Protein AF-A0A2N1PF46-F1 (afdb_monomer)

Mean predicted aligned error: 4.31 Å

Secondary structure (DSSP, 8-state):
--S---SS-SSSHHHHHHHHHHHHHHHHHHHHHHHHH-TT-EEEE--SSHHHHHHHHHHH-TT-EEEE--SHHHHHHHHHHHHHHHHT-SS---GGGEEEEEEEETTEEEEEEEEETTEE-HHHHHHHHHHH-S--S---TTGGGSS-TT-B--HHHHHHHHHHSSEE-S-HHHHGGGS-HHHHSSSHHHHHHTTB----HHHHHHHHHHHHHHHHHHHTTSS---------SHHHHHHHHTTS--EEEEEEEE-SSSBTTSPTTSEEEEEEEEETTEEEE--BPPPPHHHHHHHHHHHHHHHHHHHHHHHT-HHHHHHHHHTSGGGTTS-HHHHHHHHHHHHHHHGGG-GGG--

Foldseek 3Di:
DQLFDAQELFADALSLLLNLLLQLVVLLVVLLVCVVPPQLDEAEDAGPVQQSSVLSNCVNHVSHNYWYFDCFLLVVLQVLQVLCCVPVVPDRDDSVQKDFWWKFAPLFIWTPWIDGPRHTSLVSVVVVLVVQLDQDDDDDLPCQAPDDQQDFSCNQQSVCCVVFVIGGRGGSSSNCQLAACVQQPSDSVSVVSRGHHGDDVVNVVVVVVVVVVVVVCVVVVVDDDDDDDPPGCPVVLVCQLCQNDKDKDKIWDACPCLAPPADGRGTMIGIWIGHHNDTGGHRGDHGRPVSSVSSNLLSQLSVLSVVCVVVLACVSSLVSNCSGSSCVPGDSVSSVVVSVVSCVVCVVSNVSSVD

Sequence (355 aa):
KYGIYQSVGDTTGPAGVMRSLIVMPIFFEFAKMIEKYAPNAWVINFTNPMTMCLQSLYEGFPKIKAYGNCHEVFGSQKDLAEIYNTFVKKDVATREDVHIDVSGINHFTWINQMSCFGQDLMPLYDQHVKTYGKLKGKHDKEDYHVGYPFTSESQVKYDLYKRYGSMAAAGDRHLAEFMPKSLYLKDLNTIAKYKFHLTPIQWRKDRLVEQEKKIRLLIEEKEPLKITSSGEEGIRQIKALLGMETLITNVNHLNLGQAQGLPLGQVVETNAVFRYDSLTPTIAKKLPIKVEKMVKRLMKNHQLLMKSFQTKDLKYAFQALVNDPLCNTVDKNELNKMFKEMVDLLNPHLDIYMR

pLDDT: mean 93.84, std 9.03, range [45.31, 98.81]

Solvent-accessible surface area (backbone atoms only — not comparable to full-atom values): 19316 Å² total; per-residue (Å²): 135,88,71,71,64,66,31,68,44,48,59,52,46,74,47,9,53,55,48,35,63,45,42,29,62,55,30,22,51,50,19,45,50,34,56,74,77,43,57,85,47,78,42,81,42,75,56,72,25,51,54,48,37,51,50,19,25,41,69,45,22,75,78,58,50,62,40,32,56,74,65,46,49,57,55,44,27,39,56,49,15,53,49,46,36,70,75,67,67,78,63,86,55,47,42,87,50,37,49,69,39,35,36,41,33,84,61,56,26,32,34,81,44,41,31,42,92,90,39,73,38,60,67,56,51,51,52,46,37,74,71,65,48,60,79,74,80,90,76,72,81,75,58,66,83,72,60,70,54,85,55,61,72,46,37,48,33,34,50,46,22,77,75,61,80,35,43,49,30,35,54,40,42,51,44,44,52,74,34,50,26,81,74,43,37,56,44,72,70,46,25,54,61,41,39,41,27,58,50,56,69,64,60,57,51,53,50,50,55,52,49,54,51,54,52,47,35,45,76,69,65,75,42,83,89,80,89,70,87,85,85,65,60,66,66,56,53,51,39,6,35,72,51,76,42,79,41,78,48,67,34,35,34,64,22,86,60,29,50,47,95,57,69,68,76,38,60,27,25,28,36,25,43,30,27,58,82,40,79,45,72,43,74,32,75,63,59,52,72,73,55,42,52,54,54,51,53,52,52,50,28,52,54,26,39,52,48,14,63,78,67,34,38,63,67,33,41,51,51,23,47,62,66,26,42,44,41,64,87,55,56,69,68,59,50,52,51,50,52,50,54,51,48,65,75,40,41,97,57,38,62,78,55,77,113

Radius of gyration: 20.86 Å; Cα contacts (8 Å, |Δi|>4): 609; chains: 1; bounding box: 45×57×53 Å

Structure (mmCIF, N/CA/C/O backbone):
data_AF-A0A2N1PF46-F1
#
_entry.id   AF-A0A2N1PF46-F1
#
loop_
_atom_site.group_PDB
_atom_site.id
_atom_site.type_symbol
_atom_site.label_atom_id
_atom_site.label_alt_id
_atom_site.label_comp_id
_atom_site.label_asym_id
_atom_site.label_entity_id
_atom_site.label_seq_id
_atom_site.pdbx_PDB_ins_code
_atom_site.Cartn_x
_atom_site.Cartn_y
_atom_site.Cartn_z
_atom_site.occupancy
_atom_site.B_iso_or_equiv
_atom_site.auth_seq_id
_atom_site.auth_comp_id
_atom_site.auth_asym_id
_atom_site.auth_atom_id
_atom_site.pdbx_PDB_model_num
ATOM 1 N N . LYS A 1 1 ? 19.874 11.419 -10.005 1.00 90.88 1 LYS A N 1
ATOM 2 C CA . LYS A 1 1 ? 20.207 11.641 -11.435 1.00 90.88 1 LYS A CA 1
ATOM 3 C C . LYS A 1 1 ? 19.076 12.357 -12.170 1.00 90.88 1 LYS A C 1
ATOM 5 O O . LYS A 1 1 ? 19.265 13.502 -12.523 1.00 90.88 1 LYS A O 1
ATOM 10 N N . TYR A 1 2 ? 17.889 11.761 -12.293 1.00 93.38 2 TYR A N 1
ATOM 11 C CA . TYR A 1 2 ? 16.757 12.317 -13.064 1.00 93.38 2 TYR A CA 1
ATOM 12 C C . TYR A 1 2 ? 15.815 13.240 -12.268 1.00 93.38 2 TYR A C 1
ATOM 14 O O . TYR A 1 2 ? 14.648 13.410 -12.601 1.00 93.38 2 TYR A O 1
ATOM 22 N N . GLY A 1 3 ? 16.289 13.778 -11.141 1.00 91.00 3 GLY A N 1
ATOM 23 C CA . GLY A 1 3 ? 15.484 14.630 -10.263 1.00 91.00 3 GLY A CA 1
ATOM 24 C C . GLY A 1 3 ? 14.246 13.965 -9.644 1.00 91.00 3 GLY A C 1
ATOM 25 O O . GLY A 1 3 ? 13.369 14.689 -9.195 1.00 91.00 3 GLY A O 1
ATOM 26 N N . ILE A 1 4 ? 14.120 12.635 -9.634 1.00 94.56 4 ILE A N 1
ATOM 27 C CA . ILE A 1 4 ? 13.022 11.928 -8.953 1.00 94.56 4 ILE A CA 1
ATOM 28 C C . ILE A 1 4 ? 13.510 11.481 -7.573 1.00 94.56 4 ILE A C 1
ATOM 30 O O . ILE A 1 4 ? 14.476 10.722 -7.478 1.00 94.56 4 ILE A O 1
ATOM 34 N N . TYR A 1 5 ? 12.838 11.944 -6.519 1.00 94.81 5 TYR A N 1
ATOM 35 C CA . TYR A 1 5 ? 13.035 11.469 -5.151 1.00 94.81 5 TYR A CA 1
ATOM 36 C C . TYR A 1 5 ? 11.987 10.403 -4.824 1.00 94.81 5 TYR A C 1
ATOM 38 O O . TYR A 1 5 ? 10.832 10.529 -5.219 1.00 94.81 5 TYR A O 1
ATOM 46 N N . GLN A 1 6 ? 12.399 9.367 -4.098 1.00 95.69 6 GLN A N 1
ATOM 47 C CA . GLN A 1 6 ? 11.529 8.325 -3.552 1.00 95.69 6 GLN A CA 1
ATOM 48 C C . GLN A 1 6 ? 11.859 8.196 -2.067 1.00 95.69 6 GLN A C 1
ATOM 50 O O . GLN A 1 6 ? 13.029 8.072 -1.695 1.00 95.69 6 GLN A O 1
ATOM 55 N N . SER A 1 7 ? 10.843 8.285 -1.221 1.00 94.75 7 SER A N 1
ATOM 56 C CA . SER A 1 7 ? 10.956 8.138 0.231 1.00 94.75 7 SER A CA 1
ATOM 57 C C . SER A 1 7 ? 11.137 6.686 0.643 1.00 94.75 7 SER A C 1
ATOM 59 O O . SER A 1 7 ? 11.834 6.412 1.621 1.00 94.75 7 SER A O 1
ATOM 61 N N . VAL A 1 8 ? 10.531 5.759 -0.096 1.00 96.19 8 VAL A N 1
ATOM 62 C CA . VAL A 1 8 ? 10.492 4.330 0.218 1.00 96.19 8 VAL A CA 1
ATOM 63 C C . VAL A 1 8 ? 10.988 3.510 -0.961 1.00 96.19 8 VAL A C 1
ATOM 65 O O . VAL A 1 8 ? 11.910 2.710 -0.778 1.00 96.19 8 VAL A O 1
ATOM 68 N N . GLY A 1 9 ? 10.394 3.722 -2.140 1.00 95.56 9 GLY A N 1
ATOM 69 C CA . GLY A 1 9 ? 10.759 3.069 -3.395 1.00 95.56 9 GLY A CA 1
ATOM 70 C C . GLY A 1 9 ? 10.451 1.570 -3.465 1.00 95.56 9 GLY A C 1
ATOM 71 O O . GLY A 1 9 ? 11.125 0.856 -4.203 1.00 95.56 9 GLY A O 1
ATOM 72 N N . ASP A 1 10 ? 9.484 1.063 -2.694 1.00 96.62 10 ASP A N 1
ATOM 73 C CA . ASP A 1 10 ? 9.135 -0.367 -2.679 1.00 96.62 10 ASP A CA 1
ATOM 74 C C . ASP A 1 10 ? 7.732 -0.686 -3.211 1.00 96.62 10 ASP A C 1
ATOM 76 O O . ASP A 1 10 ? 7.387 -1.861 -3.311 1.00 96.62 10 ASP A O 1
ATOM 80 N N . THR A 1 11 ? 6.937 0.334 -3.553 1.00 96.81 11 THR A N 1
ATOM 81 C CA . THR A 1 11 ? 5.513 0.168 -3.881 1.00 96.81 11 THR A CA 1
ATOM 82 C C . THR A 1 11 ? 5.149 0.739 -5.248 1.00 96.81 11 THR A C 1
ATOM 84 O O . THR A 1 11 ? 4.673 0.000 -6.105 1.00 96.81 11 THR A O 1
ATOM 87 N N . THR A 1 12 ? 5.397 2.031 -5.474 1.00 96.81 12 THR A N 1
ATOM 88 C CA . THR A 1 12 ? 5.111 2.738 -6.739 1.00 96.81 12 THR A CA 1
ATOM 89 C C . THR A 1 12 ? 6.358 3.481 -7.230 1.00 96.81 12 THR A C 1
ATOM 91 O O . THR A 1 12 ? 7.443 3.316 -6.663 1.00 96.81 12 THR A O 1
ATOM 94 N N . GLY A 1 13 ? 6.240 4.275 -8.296 1.00 97.19 13 GLY A N 1
ATOM 95 C CA . GLY A 1 13 ? 7.354 5.041 -8.835 1.00 97.19 13 GLY A CA 1
ATOM 96 C C . GLY A 1 13 ? 8.362 4.172 -9.590 1.00 97.19 13 GLY A C 1
ATOM 97 O O . GLY A 1 13 ? 8.153 2.968 -9.771 1.00 97.19 13 GLY A O 1
ATOM 98 N N . PRO A 1 14 ? 9.485 4.763 -10.036 1.00 97.38 14 PRO A N 1
ATOM 99 C CA . PRO A 1 14 ? 10.522 4.043 -10.770 1.00 97.38 14 PRO A CA 1
ATOM 100 C C . PRO A 1 14 ? 11.005 2.766 -10.080 1.00 97.38 14 PRO A C 1
ATOM 102 O O . PRO A 1 14 ? 11.107 1.719 -10.719 1.00 97.38 14 PRO A O 1
ATOM 105 N N . ALA A 1 15 ? 11.288 2.833 -8.775 1.00 97.25 15 ALA A N 1
ATOM 106 C CA . ALA A 1 15 ? 11.796 1.677 -8.044 1.00 97.25 15 ALA A CA 1
ATOM 107 C C . ALA A 1 15 ? 10.698 0.635 -7.793 1.00 97.25 15 ALA A C 1
ATOM 109 O O . ALA A 1 15 ? 10.971 -0.553 -7.945 1.00 97.25 15 ALA A O 1
ATOM 110 N N . GLY A 1 16 ? 9.457 1.050 -7.509 1.00 98.00 16 GLY A N 1
ATOM 111 C CA . GLY A 1 16 ? 8.319 0.134 -7.384 1.00 98.00 16 GLY A CA 1
ATOM 112 C C . GLY A 1 16 ? 8.020 -0.626 -8.680 1.00 98.00 16 GLY A C 1
ATOM 113 O O . GLY A 1 16 ? 7.785 -1.834 -8.643 1.00 98.00 16 GLY A O 1
ATOM 114 N N . VAL A 1 17 ? 8.116 0.041 -9.838 1.00 98.19 17 VAL A N 1
ATOM 115 C CA . VAL A 1 17 ? 7.984 -0.593 -11.163 1.00 98.19 17 VAL A CA 1
ATOM 116 C C . VAL A 1 17 ? 9.053 -1.666 -11.366 1.00 98.19 17 VAL A C 1
ATOM 118 O O . VAL A 1 17 ? 8.714 -2.812 -11.655 1.00 98.19 17 VAL A O 1
ATOM 121 N N . MET A 1 18 ? 10.331 -1.337 -11.159 1.00 98.19 18 MET A N 1
ATOM 122 C CA . MET A 1 18 ? 11.416 -2.312 -11.337 1.00 98.19 18 MET A CA 1
ATOM 123 C C . MET A 1 18 ? 11.322 -3.466 -10.343 1.00 98.19 18 MET A C 1
ATOM 125 O O . MET A 1 18 ? 11.476 -4.627 -10.711 1.00 98.19 18 MET A O 1
ATOM 129 N N . ARG A 1 19 ? 11.001 -3.159 -9.083 1.00 98.12 19 ARG A N 1
ATOM 130 C CA . ARG A 1 19 ? 10.788 -4.169 -8.051 1.00 98.12 19 ARG A CA 1
ATOM 131 C C . ARG A 1 19 ? 9.649 -5.113 -8.430 1.00 98.12 19 ARG A C 1
ATOM 133 O O . ARG A 1 19 ? 9.802 -6.313 -8.247 1.00 98.12 19 ARG A O 1
ATOM 140 N N . SER A 1 20 ? 8.557 -4.596 -8.999 1.00 98.38 20 SER A N 1
ATOM 141 C CA . SER A 1 20 ? 7.448 -5.415 -9.510 1.00 98.38 20 SER A CA 1
ATOM 142 C C . SER A 1 20 ? 7.940 -6.421 -10.548 1.00 98.38 20 SER A C 1
ATOM 144 O O . SER A 1 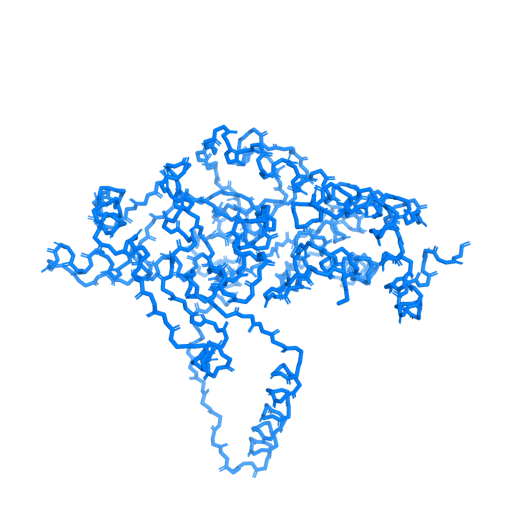20 ? 7.654 -7.606 -10.423 1.00 98.38 20 SER A O 1
ATOM 146 N N . LEU A 1 21 ? 8.720 -5.973 -11.538 1.00 98.31 21 LEU A N 1
ATOM 147 C CA . LEU A 1 21 ? 9.236 -6.852 -12.593 1.00 98.31 21 LEU A CA 1
ATOM 148 C C . LEU A 1 21 ? 10.079 -8.007 -12.042 1.00 98.31 21 LEU A C 1
ATOM 150 O O . LEU A 1 21 ? 9.971 -9.116 -12.555 1.00 98.31 21 LEU A O 1
ATOM 154 N N . ILE A 1 22 ? 10.848 -7.760 -10.979 1.00 97.94 22 ILE A N 1
ATOM 155 C CA . ILE A 1 22 ? 11.668 -8.776 -10.305 1.00 97.94 22 ILE A CA 1
ATOM 156 C C . ILE A 1 22 ? 10.806 -9.756 -9.498 1.00 97.94 22 ILE A C 1
ATOM 158 O O . ILE A 1 22 ? 11.047 -10.959 -9.533 1.00 97.94 22 ILE A O 1
ATOM 162 N N . VAL A 1 23 ? 9.817 -9.267 -8.739 1.00 97.81 23 VAL A N 1
ATOM 163 C CA . VAL A 1 23 ? 9.076 -10.126 -7.796 1.00 97.81 23 VAL A CA 1
ATOM 164 C C . VAL A 1 23 ? 7.936 -10.908 -8.442 1.00 97.81 23 VAL A C 1
ATOM 166 O O . VAL A 1 23 ? 7.652 -12.011 -7.986 1.00 97.81 23 VAL A O 1
ATOM 169 N N . MET A 1 24 ? 7.284 -10.384 -9.486 1.00 98.50 24 MET A N 1
ATOM 170 C CA . MET A 1 24 ? 6.125 -11.054 -10.099 1.00 98.50 24 MET A CA 1
ATOM 171 C C . MET A 1 24 ? 6.433 -12.492 -10.564 1.00 98.50 24 MET A C 1
ATOM 173 O O . MET A 1 24 ? 5.672 -13.391 -10.202 1.00 98.50 24 MET A O 1
ATOM 177 N N . PRO A 1 25 ? 7.557 -12.771 -11.260 1.00 98.00 25 PRO A N 1
ATOM 178 C CA . PRO A 1 25 ? 7.905 -14.137 -11.660 1.00 98.00 25 PRO A CA 1
ATOM 179 C C . PRO A 1 25 ? 8.129 -15.063 -10.461 1.00 98.00 25 PRO A C 1
ATOM 181 O O . PRO A 1 25 ? 7.684 -16.204 -10.471 1.00 98.00 25 PRO A O 1
ATOM 184 N N . ILE A 1 26 ? 8.760 -14.559 -9.395 1.00 98.19 26 ILE A N 1
ATOM 185 C CA . ILE A 1 26 ? 9.020 -15.328 -8.169 1.00 98.19 26 ILE A CA 1
ATOM 186 C C . ILE A 1 26 ? 7.699 -15.719 -7.494 1.00 98.19 26 ILE A C 1
ATOM 188 O O . ILE A 1 26 ? 7.498 -16.875 -7.130 1.00 98.19 26 ILE A O 1
ATOM 192 N N . PHE A 1 27 ? 6.775 -14.765 -7.352 1.00 98.69 27 PHE A N 1
ATOM 193 C CA . PHE A 1 27 ? 5.471 -15.014 -6.735 1.00 98.69 27 PHE A CA 1
ATOM 194 C C . PHE A 1 27 ? 4.580 -15.917 -7.590 1.00 98.69 27 PHE A C 1
ATOM 196 O O . PHE A 1 27 ? 3.836 -16.725 -7.039 1.00 98.69 27 PHE A O 1
ATOM 203 N N . PHE A 1 28 ? 4.677 -15.832 -8.916 1.00 98.69 28 PHE A N 1
ATOM 204 C CA . PHE A 1 28 ? 4.002 -16.768 -9.811 1.00 98.69 28 PHE A CA 1
ATOM 205 C C . PHE A 1 28 ? 4.493 -18.210 -9.590 1.00 98.69 28 PHE A C 1
ATOM 207 O O . PHE A 1 28 ? 3.674 -19.117 -9.436 1.00 98.69 28 PHE A O 1
ATOM 214 N N . GLU A 1 29 ? 5.808 -18.425 -9.477 1.00 98.56 29 GLU A N 1
ATOM 215 C CA . GLU A 1 29 ? 6.369 -19.748 -9.164 1.00 98.56 29 GLU A CA 1
ATOM 216 C C . GLU A 1 29 ? 5.964 -20.233 -7.765 1.00 98.56 29 GLU A C 1
ATOM 218 O O . GLU A 1 29 ? 5.602 -21.399 -7.594 1.00 98.56 29 GLU A O 1
ATOM 223 N N . PHE A 1 30 ? 5.924 -19.348 -6.761 1.00 98.69 30 PHE A N 1
ATOM 224 C CA . PHE A 1 30 ? 5.372 -19.699 -5.447 1.00 98.69 30 PHE A CA 1
ATOM 225 C C . PHE A 1 30 ? 3.927 -20.180 -5.550 1.00 98.69 30 PHE A C 1
ATOM 227 O O . PHE A 1 30 ? 3.583 -21.188 -4.937 1.00 98.69 30 PHE A O 1
ATOM 234 N N . ALA A 1 31 ? 3.096 -19.523 -6.359 1.00 98.81 31 ALA A N 1
ATOM 235 C CA . ALA A 1 31 ? 1.718 -19.944 -6.580 1.00 98.81 31 ALA A CA 1
ATOM 236 C C . ALA A 1 31 ? 1.636 -21.361 -7.162 1.00 98.81 31 ALA A C 1
ATOM 238 O O . ALA A 1 31 ? 0.862 -22.177 -6.667 1.00 98.81 31 ALA A O 1
ATOM 239 N N . LYS A 1 32 ? 2.475 -21.679 -8.159 1.00 98.75 32 LYS A N 1
ATOM 240 C CA . LYS A 1 32 ? 2.556 -23.020 -8.765 1.00 98.75 32 LYS A CA 1
ATOM 241 C C . LYS A 1 32 ? 3.017 -24.086 -7.778 1.00 98.75 32 LYS A C 1
ATOM 243 O O . LYS A 1 32 ? 2.482 -25.194 -7.757 1.00 98.75 32 LYS A O 1
ATOM 248 N N . MET A 1 33 ? 3.976 -23.749 -6.923 1.00 98.75 33 MET A N 1
ATOM 249 C CA . MET A 1 33 ? 4.438 -24.648 -5.867 1.00 98.75 33 MET A CA 1
ATOM 250 C C . MET A 1 33 ? 3.349 -24.880 -4.812 1.00 98.75 33 MET A C 1
ATOM 252 O O . MET A 1 33 ? 3.138 -26.015 -4.389 1.00 98.75 33 MET A O 1
ATOM 256 N N . ILE A 1 34 ? 2.616 -23.838 -4.421 1.00 98.81 34 ILE A N 1
ATOM 257 C CA . ILE A 1 34 ? 1.501 -23.942 -3.471 1.00 98.81 34 ILE A CA 1
ATOM 258 C C . ILE A 1 34 ? 0.358 -24.764 -4.072 1.00 98.81 34 ILE A C 1
ATOM 260 O O . ILE A 1 34 ? -0.139 -25.664 -3.404 1.00 98.81 34 ILE A O 1
ATOM 264 N N . GLU A 1 35 ? -0.002 -24.539 -5.339 1.00 98.75 35 GLU A N 1
ATOM 265 C CA . GLU A 1 35 ? -0.985 -25.353 -6.071 1.00 98.75 35 GLU A CA 1
ATOM 266 C C . GLU A 1 35 ? -0.616 -26.844 -6.037 1.00 98.75 35 GLU A C 1
ATOM 268 O O . GLU A 1 35 ? -1.472 -27.696 -5.804 1.00 98.75 35 GLU A O 1
ATOM 273 N N . LYS A 1 36 ? 0.671 -27.165 -6.214 1.00 98.69 36 LYS A N 1
ATOM 274 C CA . LYS A 1 36 ? 1.158 -28.547 -6.242 1.00 98.69 36 LYS A CA 1
ATOM 275 C C . LYS A 1 36 ? 1.230 -29.207 -4.863 1.00 98.69 36 LYS A C 1
ATOM 277 O O . LYS A 1 36 ? 0.892 -30.382 -4.743 1.00 98.69 36 LYS A O 1
ATOM 282 N N . TYR A 1 37 ? 1.726 -28.500 -3.849 1.00 98.75 37 TYR A N 1
ATOM 283 C CA . TYR A 1 37 ? 2.111 -29.115 -2.570 1.00 98.75 37 TYR A CA 1
ATOM 284 C C . TYR A 1 37 ? 1.209 -28.743 -1.391 1.00 98.75 37 TYR A C 1
ATOM 286 O O . TYR A 1 37 ? 1.161 -29.484 -0.412 1.00 98.75 37 TYR A O 1
ATOM 294 N N . ALA A 1 38 ? 0.496 -27.619 -1.457 1.00 98.44 38 ALA A N 1
ATOM 295 C CA . ALA A 1 38 ? -0.349 -27.125 -0.372 1.00 98.44 38 ALA A CA 1
ATOM 296 C C . ALA A 1 38 ? -1.601 -26.378 -0.892 1.00 98.44 38 ALA A C 1
ATOM 298 O O . ALA A 1 38 ? -1.866 -25.257 -0.450 1.00 98.44 38 ALA A O 1
ATOM 299 N N . PRO A 1 39 ? -2.410 -26.969 -1.796 1.00 98.38 39 PRO A N 1
ATOM 300 C CA . PRO A 1 39 ? -3.479 -26.251 -2.505 1.00 98.38 39 PRO A CA 1
ATOM 301 C C . PRO A 1 39 ? -4.585 -25.697 -1.596 1.00 98.38 39 PRO A C 1
ATOM 303 O O . PRO A 1 39 ? -5.320 -24.799 -1.998 1.00 98.38 39 PRO A O 1
ATOM 306 N N . ASN A 1 40 ? -4.706 -26.222 -0.374 1.00 98.00 40 ASN A N 1
ATOM 307 C CA . ASN A 1 40 ? -5.719 -25.817 0.601 1.00 98.00 40 ASN A CA 1
ATOM 308 C C . ASN A 1 40 ? -5.207 -24.803 1.637 1.00 98.00 40 ASN A C 1
ATOM 310 O O . ASN A 1 40 ? -5.992 -24.368 2.481 1.00 98.00 40 ASN A O 1
ATOM 314 N N . ALA A 1 41 ? -3.915 -24.457 1.616 1.00 98.31 41 ALA A N 1
ATOM 315 C CA . ALA A 1 41 ? -3.322 -23.558 2.598 1.00 98.31 41 ALA A CA 1
ATOM 316 C C . ALA A 1 41 ? -3.751 -22.103 2.375 1.00 98.31 41 ALA A C 1
ATOM 318 O O . ALA A 1 41 ? -3.870 -21.638 1.240 1.00 98.31 41 ALA A O 1
ATOM 319 N N . TRP A 1 42 ? -3.916 -21.369 3.476 1.00 98.62 42 TRP A N 1
ATOM 320 C CA . TRP A 1 42 ? -3.976 -19.912 3.440 1.00 98.62 42 TRP A CA 1
ATOM 321 C C . TRP A 1 42 ? -2.579 -19.323 3.261 1.00 98.62 42 TRP A C 1
ATOM 323 O O . TRP A 1 42 ? -1.620 -19.751 3.905 1.00 98.62 42 TRP A O 1
ATOM 333 N N . VAL A 1 43 ? -2.479 -18.309 2.407 1.00 98.69 43 VAL A N 1
ATOM 334 C CA . VAL A 1 43 ? -1.240 -17.596 2.099 1.00 98.69 43 VAL A CA 1
ATOM 335 C C . VAL A 1 43 ? -1.369 -16.158 2.573 1.00 98.69 43 VAL A C 1
ATOM 337 O O . VAL A 1 43 ? -2.226 -15.411 2.100 1.00 98.69 43 VAL A O 1
ATOM 340 N N . ILE A 1 44 ? -0.482 -15.769 3.486 1.00 98.44 44 ILE A N 1
ATOM 341 C CA . ILE A 1 44 ? -0.395 -14.404 4.005 1.00 98.44 44 ILE A CA 1
ATOM 342 C C . ILE A 1 44 ? 0.822 -13.735 3.375 1.00 98.44 44 ILE A C 1
ATOM 344 O O . ILE A 1 44 ? 1.960 -14.090 3.683 1.00 98.44 44 ILE A O 1
ATOM 348 N N . ASN A 1 45 ? 0.599 -12.768 2.487 1.00 98.50 45 ASN A N 1
ATOM 349 C CA . ASN A 1 45 ? 1.682 -11.990 1.899 1.00 98.50 45 ASN A CA 1
ATOM 350 C C . ASN A 1 45 ? 1.972 -10.729 2.727 1.00 98.50 45 ASN A C 1
ATOM 352 O O . ASN A 1 45 ? 1.080 -9.923 2.970 1.00 98.50 45 ASN A O 1
ATOM 356 N N . PHE A 1 46 ? 3.242 -10.524 3.073 1.00 97.56 46 PHE A N 1
ATOM 357 C CA . PHE A 1 46 ? 3.760 -9.279 3.663 1.00 97.56 46 PHE A CA 1
ATOM 358 C C . PHE A 1 46 ? 4.710 -8.527 2.714 1.00 97.56 46 PHE A C 1
ATOM 360 O O . PHE A 1 46 ? 5.235 -7.466 3.046 1.00 97.56 46 PHE A O 1
ATOM 367 N N . THR A 1 47 ? 4.987 -9.087 1.534 1.00 98.31 47 THR A N 1
ATOM 368 C CA . THR A 1 47 ? 6.032 -8.596 0.633 1.00 98.31 47 THR A CA 1
ATOM 369 C C . THR A 1 47 ? 5.509 -7.505 -0.287 1.00 98.31 47 THR A C 1
ATOM 371 O O . THR A 1 47 ? 4.503 -7.694 -0.974 1.00 98.31 47 THR A O 1
ATOM 374 N N . ASN A 1 48 ? 6.266 -6.410 -0.383 1.00 98.31 48 ASN A N 1
ATOM 375 C CA . ASN A 1 48 ? 6.027 -5.342 -1.349 1.00 98.31 48 ASN A CA 1
ATOM 376 C C . ASN A 1 48 ? 6.695 -5.601 -2.713 1.00 98.31 48 ASN A C 1
ATOM 378 O O . ASN A 1 48 ? 7.793 -6.175 -2.731 1.00 98.31 48 ASN A O 1
ATOM 382 N N . PRO A 1 49 ? 6.113 -5.120 -3.833 1.00 98.44 49 PRO A N 1
ATOM 383 C CA . PRO A 1 49 ? 4.873 -4.338 -3.923 1.00 98.44 49 PRO A CA 1
ATOM 384 C C . PRO A 1 49 ? 3.633 -5.225 -3.729 1.00 98.44 49 PRO A C 1
ATOM 386 O O . PRO A 1 49 ? 3.354 -6.090 -4.558 1.00 98.44 49 PRO A O 1
ATOM 389 N N . MET A 1 50 ? 2.885 -4.997 -2.643 1.00 98.62 50 MET A N 1
ATOM 390 C CA . MET A 1 50 ? 1.830 -5.891 -2.141 1.00 98.62 50 MET A CA 1
ATOM 391 C C . MET A 1 50 ? 0.849 -6.333 -3.230 1.00 98.62 50 MET A C 1
ATOM 393 O O . MET A 1 50 ? 0.588 -7.524 -3.408 1.00 98.62 50 MET A O 1
ATOM 397 N N . THR A 1 51 ? 0.348 -5.360 -3.992 1.00 98.44 51 THR A N 1
ATOM 398 C CA . THR A 1 51 ? -0.608 -5.574 -5.078 1.00 98.44 51 THR A CA 1
ATOM 399 C C . THR A 1 51 ? -0.052 -6.499 -6.154 1.00 98.44 51 THR A C 1
ATOM 401 O O . THR A 1 51 ? -0.744 -7.422 -6.572 1.00 98.44 51 THR A O 1
ATOM 404 N N . MET A 1 52 ? 1.192 -6.288 -6.588 1.00 98.69 52 MET A N 1
ATOM 405 C CA . MET A 1 52 ? 1.787 -7.061 -7.682 1.00 98.69 52 MET A CA 1
ATOM 406 C C . MET A 1 52 ? 2.163 -8.475 -7.238 1.00 98.69 52 MET A C 1
ATOM 408 O O . MET A 1 52 ? 1.955 -9.424 -7.994 1.00 98.69 52 MET A O 1
ATOM 412 N N . CYS A 1 53 ? 2.630 -8.635 -5.996 1.00 98.81 53 CYS A N 1
ATOM 413 C CA . CYS A 1 53 ? 2.856 -9.942 -5.379 1.00 98.81 53 CYS A CA 1
ATOM 414 C C . CYS A 1 53 ? 1.563 -10.773 -5.353 1.00 98.81 53 CYS A C 1
ATOM 416 O O . CYS A 1 53 ? 1.541 -11.903 -5.834 1.00 98.81 53 CYS A O 1
ATOM 418 N N . LEU A 1 54 ? 0.461 -10.198 -4.855 1.00 98.75 54 LEU A N 1
ATOM 419 C CA . LEU A 1 54 ? -0.833 -10.884 -4.805 1.00 98.75 54 LEU A CA 1
ATOM 420 C C . LEU A 1 54 ? -1.415 -11.157 -6.193 1.00 98.75 54 LEU A C 1
ATOM 422 O O . LEU A 1 54 ? -1.891 -12.260 -6.436 1.00 98.75 54 LEU A O 1
ATOM 426 N N . GLN A 1 55 ? -1.363 -10.192 -7.114 1.00 98.62 55 GLN A N 1
ATOM 427 C CA . GLN A 1 55 ? -1.814 -10.407 -8.494 1.00 98.62 55 GLN A CA 1
ATOM 428 C C . GLN A 1 55 ? -1.063 -11.570 -9.152 1.00 98.62 55 GLN A C 1
ATOM 430 O O . GLN A 1 55 ? -1.685 -12.391 -9.813 1.00 98.62 55 GLN A O 1
ATOM 435 N N . SER A 1 56 ? 0.242 -11.699 -8.901 1.00 98.69 56 SER A N 1
ATOM 436 C CA . SER A 1 56 ? 1.049 -12.812 -9.421 1.00 98.69 56 SER A CA 1
ATOM 437 C C . SER A 1 56 ? 0.682 -14.155 -8.791 1.00 98.69 56 SER A C 1
ATOM 439 O O . SER A 1 56 ? 0.682 -15.170 -9.486 1.00 98.69 56 SER A O 1
ATOM 441 N N . LEU A 1 57 ? 0.322 -14.170 -7.500 1.00 98.81 57 LEU A N 1
ATOM 442 C CA . LEU A 1 57 ? -0.188 -15.376 -6.840 1.00 98.81 57 LEU A CA 1
ATOM 443 C C . LEU A 1 57 ? -1.495 -15.856 -7.477 1.00 98.81 57 LEU A C 1
ATOM 445 O O . LEU A 1 57 ? -1.618 -17.030 -7.811 1.00 98.81 57 LEU A O 1
ATOM 449 N N . TYR A 1 58 ? -2.448 -14.946 -7.683 1.00 98.69 58 TYR A N 1
ATOM 450 C CA . TYR A 1 58 ? -3.724 -15.272 -8.322 1.00 98.69 58 TYR A CA 1
ATOM 451 C C . TYR A 1 58 ? -3.578 -15.608 -9.813 1.00 98.69 58 TYR A C 1
ATOM 453 O O . TYR A 1 58 ? -4.325 -16.439 -10.320 1.00 98.69 58 TYR A O 1
ATOM 461 N N . GLU A 1 59 ? -2.605 -15.021 -10.510 1.00 98.38 59 GLU A N 1
ATOM 462 C CA . GLU A 1 59 ? -2.278 -15.389 -11.892 1.00 98.38 59 GLU A CA 1
ATOM 463 C C . GLU A 1 59 ? -1.727 -16.823 -11.972 1.00 98.38 59 GLU A C 1
ATOM 465 O O . GLU A 1 59 ? -2.127 -17.608 -12.831 1.00 98.38 59 GLU A O 1
ATOM 470 N N . GLY A 1 60 ? -0.816 -17.187 -11.063 1.00 98.38 60 GLY A N 1
ATOM 471 C CA . GLY A 1 60 ? -0.200 -18.513 -11.040 1.00 98.38 60 GLY A CA 1
ATOM 472 C C . GLY A 1 60 ? -1.121 -19.607 -10.509 1.00 98.38 60 GLY A C 1
ATOM 473 O O . GLY A 1 60 ? -1.105 -20.714 -11.040 1.00 98.38 60 GLY A O 1
ATOM 474 N N . PHE A 1 61 ? -1.964 -19.312 -9.522 1.00 98.62 61 PHE A N 1
ATOM 475 C CA . PHE A 1 61 ? -2.946 -20.249 -8.981 1.00 98.62 61 PHE A CA 1
ATOM 476 C C . PHE A 1 61 ? -4.278 -19.521 -8.717 1.00 98.62 61 PHE A C 1
ATOM 478 O O . PHE A 1 61 ? -4.499 -19.009 -7.622 1.00 98.62 61 PHE A O 1
ATOM 485 N N . PRO A 1 62 ? -5.216 -19.494 -9.684 1.00 98.06 62 PRO A N 1
ATOM 486 C CA . PRO A 1 62 ? -6.454 -18.709 -9.571 1.00 98.06 62 PRO A CA 1
ATOM 487 C C . PRO A 1 62 ? -7.359 -19.043 -8.379 1.00 98.06 62 PRO A C 1
ATOM 489 O O . PRO A 1 62 ? -8.162 -18.207 -7.973 1.00 98.06 62 PRO A O 1
ATOM 492 N N . LYS A 1 63 ? -7.249 -20.255 -7.817 1.00 98.00 63 LYS A N 1
ATOM 493 C CA . LYS A 1 63 ? -8.026 -20.700 -6.645 1.00 98.00 63 LYS A CA 1
ATOM 494 C C . LYS A 1 63 ? -7.271 -20.541 -5.319 1.00 98.00 63 LYS A C 1
ATOM 496 O O . LYS A 1 63 ? -7.755 -21.023 -4.297 1.00 98.00 63 LYS A O 1
ATOM 501 N N . ILE A 1 64 ? -6.093 -19.914 -5.327 1.00 98.69 64 ILE A N 1
ATOM 502 C CA . ILE A 1 64 ? -5.281 -19.730 -4.124 1.00 98.69 64 ILE A CA 1
ATOM 503 C C . ILE A 1 64 ? -6.058 -18.963 -3.050 1.00 98.69 64 ILE A C 1
ATOM 505 O O . ILE A 1 64 ? -6.714 -17.959 -3.327 1.00 98.69 64 ILE A O 1
ATOM 509 N N . LYS A 1 65 ? -5.953 -19.411 -1.799 1.00 98.56 65 LYS A N 1
ATOM 510 C CA . LYS A 1 65 ? -6.491 -18.699 -0.636 1.00 98.56 65 LYS A CA 1
ATOM 511 C C . LYS A 1 65 ? -5.463 -17.671 -0.153 1.00 98.56 65 LYS A C 1
ATOM 513 O O . LYS A 1 65 ? -4.789 -17.890 0.849 1.00 98.56 65 LYS A O 1
ATOM 518 N N . ALA A 1 66 ? -5.277 -16.582 -0.902 1.00 98.56 66 ALA A N 1
ATOM 519 C CA . ALA A 1 66 ? -4.232 -15.592 -0.622 1.00 98.56 66 ALA A CA 1
ATOM 520 C C . ALA A 1 66 ? -4.779 -14.207 -0.264 1.00 98.56 66 ALA A C 1
ATOM 522 O O . ALA A 1 66 ? -5.671 -13.672 -0.923 1.00 98.56 66 ALA A O 1
ATOM 523 N N . TYR A 1 67 ? -4.171 -13.576 0.732 1.00 98.75 67 TYR A N 1
ATOM 524 C CA . TYR A 1 67 ? -4.407 -12.174 1.055 1.00 98.75 67 TYR A CA 1
ATOM 525 C C . TYR A 1 67 ? -3.118 -11.508 1.525 1.00 98.75 67 TYR A C 1
ATOM 527 O O . TYR A 1 67 ? -2.134 -12.160 1.877 1.00 98.75 67 TYR A O 1
ATOM 535 N N . GLY A 1 68 ? -3.107 -10.184 1.479 1.00 98.38 68 GLY A N 1
ATOM 536 C CA . GLY A 1 68 ? -1.978 -9.371 1.893 1.00 98.38 68 GLY A CA 1
ATOM 537 C C . GLY A 1 68 ? -2.259 -8.652 3.196 1.00 98.38 68 GLY A C 1
ATOM 538 O O . GLY A 1 68 ? -3.366 -8.148 3.391 1.00 98.38 68 GLY A O 1
ATOM 539 N N . ASN A 1 69 ? -1.255 -8.575 4.061 1.00 95.94 69 ASN A N 1
ATOM 540 C CA . ASN A 1 69 ? -1.355 -7.898 5.343 1.00 95.94 69 ASN A CA 1
ATOM 541 C C . ASN A 1 69 ? -0.360 -6.732 5.413 1.00 95.94 69 ASN A C 1
ATOM 543 O O . ASN A 1 69 ? 0.827 -6.907 5.137 1.00 95.94 69 ASN A O 1
ATOM 547 N N . CYS A 1 70 ? -0.852 -5.546 5.771 1.00 94.25 70 CYS A N 1
ATOM 548 C CA . CYS A 1 70 ? -0.061 -4.327 5.904 1.00 94.25 70 CYS A CA 1
ATOM 549 C C . CYS A 1 70 ? -0.492 -3.558 7.157 1.00 94.25 70 CYS A C 1
ATOM 551 O O . CYS A 1 70 ? -1.684 -3.442 7.439 1.00 94.25 70 CYS A O 1
ATOM 553 N N . HIS A 1 71 ? 0.477 -3.009 7.892 1.00 91.88 71 HIS A N 1
ATOM 554 C CA . HIS A 1 71 ? 0.225 -2.332 9.165 1.00 91.88 71 HIS A CA 1
ATOM 555 C C . HIS A 1 71 ? -0.062 -0.831 9.070 1.00 91.88 71 HIS A C 1
ATOM 557 O O . HIS A 1 71 ? -0.337 -0.199 10.089 1.00 91.88 71 HIS A O 1
ATOM 563 N N . GLU A 1 72 ? 0.018 -0.225 7.883 1.00 91.38 72 GLU A N 1
ATOM 564 C CA . GLU A 1 72 ? -0.084 1.238 7.726 1.00 91.38 72 GLU A CA 1
ATOM 565 C C . GLU A 1 72 ? -1.414 1.795 8.264 1.00 91.38 72 GLU A C 1
ATOM 567 O O . GLU A 1 72 ? -1.459 2.856 8.898 1.00 91.38 72 GLU A O 1
ATOM 572 N N . VAL A 1 73 ? -2.493 1.032 8.089 1.00 91.94 73 VAL A N 1
ATOM 573 C CA . VAL A 1 73 ? -3.823 1.374 8.598 1.00 91.94 73 VAL A CA 1
ATOM 574 C C . VAL A 1 73 ? -3.870 1.341 10.132 1.00 91.94 73 VAL A C 1
ATOM 576 O O . VAL A 1 73 ? -4.520 2.197 10.734 1.00 91.94 73 VAL A O 1
ATOM 579 N N . PHE A 1 74 ? -3.112 0.450 10.785 1.00 92.50 74 PHE A N 1
ATOM 580 C CA . PHE A 1 74 ? -3.039 0.383 12.251 1.00 92.50 74 PHE A CA 1
ATOM 581 C C . PHE A 1 74 ? -2.415 1.652 12.833 1.00 92.50 74 PHE A C 1
ATOM 583 O O . PHE A 1 74 ? -2.844 2.120 13.885 1.00 92.50 74 PHE A O 1
ATOM 590 N N . GLY A 1 75 ? -1.428 2.234 12.140 1.00 90.88 75 GLY A N 1
ATOM 591 C CA . GLY A 1 75 ? -0.877 3.544 12.494 1.00 90.88 75 GLY A CA 1
ATOM 592 C C . GLY A 1 75 ? -1.950 4.633 12.468 1.00 90.88 75 GLY A C 1
ATOM 593 O O . GLY A 1 75 ? -2.077 5.400 13.413 1.00 90.88 75 GLY A O 1
ATOM 594 N N . SER A 1 76 ? -2.807 4.631 11.444 1.00 93.81 76 SER A N 1
ATOM 595 C CA . SER A 1 76 ? -3.912 5.595 11.352 1.00 93.81 76 SER A CA 1
ATOM 596 C C . SER A 1 76 ? -4.989 5.382 12.423 1.00 93.81 76 SER A C 1
ATOM 598 O O . SER A 1 76 ? -5.541 6.359 12.917 1.00 93.81 76 SER A O 1
ATOM 600 N N . GLN A 1 77 ? -5.269 4.141 12.837 1.00 96.00 77 GLN A N 1
ATOM 601 C CA . GLN A 1 77 ? -6.153 3.880 13.982 1.00 96.00 77 GLN A CA 1
ATOM 602 C C . GLN A 1 77 ? -5.551 4.378 15.303 1.00 96.00 77 GLN A C 1
ATOM 604 O O . GLN A 1 77 ? -6.283 4.924 16.125 1.00 96.00 77 GLN A O 1
ATOM 609 N N . LYS A 1 78 ? -4.231 4.240 15.502 1.00 94.94 78 LYS A N 1
ATOM 610 C CA . LYS A 1 78 ? -3.535 4.804 16.674 1.00 94.94 78 LYS A CA 1
ATOM 611 C C . LYS A 1 78 ? -3.648 6.329 16.705 1.00 94.94 78 LYS A C 1
ATOM 613 O O . LYS A 1 78 ? -4.074 6.863 17.724 1.00 94.94 78 LYS A O 1
ATOM 618 N N . ASP A 1 79 ? -3.384 7.003 15.581 1.00 93.88 79 ASP A N 1
ATOM 619 C CA . ASP A 1 79 ? -3.557 8.460 15.461 1.00 93.88 79 ASP A CA 1
ATOM 620 C C . ASP A 1 79 ? -4.987 8.883 15.852 1.00 93.88 79 ASP A C 1
ATOM 622 O O . ASP A 1 79 ? -5.199 9.857 16.571 1.00 93.88 79 ASP A O 1
ATOM 626 N N . LEU A 1 80 ? -5.996 8.137 15.390 1.00 96.44 80 LEU A N 1
ATOM 627 C CA . LEU A 1 80 ? -7.403 8.416 15.680 1.00 96.44 80 LEU A CA 1
ATOM 628 C C . LEU A 1 80 ? -7.779 8.172 17.147 1.00 96.44 80 LEU A C 1
ATOM 630 O O . LEU A 1 80 ? -8.549 8.954 17.707 1.00 96.44 80 LEU A O 1
ATOM 634 N N . ALA A 1 81 ? -7.219 7.140 17.780 1.00 96.62 81 ALA A N 1
ATOM 635 C CA . ALA A 1 81 ? -7.390 6.895 19.209 1.00 96.62 81 ALA A CA 1
ATOM 636 C C . ALA A 1 81 ? -6.784 8.041 20.040 1.00 96.62 81 ALA A C 1
ATOM 638 O O . ALA A 1 81 ? -7.416 8.539 20.971 1.00 96.62 81 ALA A O 1
ATOM 639 N N . GLU A 1 82 ? -5.599 8.533 19.665 1.00 95.06 82 GLU A N 1
ATOM 640 C CA . GLU A 1 82 ? -4.962 9.690 20.307 1.00 95.06 82 GLU A CA 1
ATOM 641 C C . GLU A 1 82 ? -5.787 10.976 20.151 1.00 95.06 82 GLU A C 1
ATOM 643 O O . GLU A 1 82 ? -5.942 11.740 21.110 1.00 95.06 82 GLU A O 1
ATOM 648 N N . ILE A 1 83 ? -6.372 11.202 18.970 1.00 95.12 83 ILE A N 1
ATOM 649 C CA . ILE A 1 83 ? -7.296 12.318 18.724 1.00 95.12 83 ILE A CA 1
ATOM 650 C C . ILE A 1 83 ? -8.530 12.196 19.627 1.00 95.12 83 ILE A C 1
ATOM 652 O O . ILE A 1 83 ? -8.878 13.166 20.305 1.00 95.12 83 ILE A O 1
ATOM 656 N N . TYR A 1 84 ? -9.161 11.019 19.702 1.00 96.44 84 TYR A N 1
ATOM 657 C CA . TYR A 1 84 ? -10.291 10.787 20.609 1.00 96.44 84 TYR A CA 1
ATOM 658 C C . TYR A 1 84 ? -9.915 11.106 22.064 1.00 96.44 84 TYR A C 1
ATOM 660 O O . TYR A 1 84 ? -10.579 11.916 22.715 1.00 96.44 84 TYR A O 1
ATOM 668 N N . ASN A 1 85 ? -8.798 10.554 22.544 1.00 94.88 85 ASN A N 1
ATOM 669 C CA . ASN A 1 85 ? -8.313 10.759 23.911 1.00 94.88 85 ASN A CA 1
ATOM 670 C C . ASN A 1 85 ? -8.022 12.240 24.206 1.00 94.88 85 ASN A C 1
ATOM 672 O O . ASN A 1 85 ? -8.271 12.715 25.314 1.00 94.88 85 ASN A O 1
ATOM 676 N N . THR A 1 86 ? -7.548 12.991 23.208 1.00 93.19 86 THR A N 1
ATOM 677 C CA . THR A 1 86 ? -7.242 14.422 23.332 1.00 93.19 86 THR A CA 1
ATOM 678 C C . THR A 1 86 ? -8.498 15.287 23.437 1.00 93.19 86 THR A C 1
ATOM 680 O O . THR A 1 86 ? -8.541 16.203 24.265 1.00 93.19 86 THR A O 1
ATOM 683 N N . PHE A 1 87 ? -9.510 15.026 22.605 1.00 92.00 87 PHE A N 1
ATOM 684 C CA . PHE A 1 87 ? -10.700 15.879 22.509 1.00 92.00 87 PHE A CA 1
ATOM 685 C C . PHE A 1 87 ? -11.838 15.467 23.447 1.00 92.00 87 PHE A C 1
ATOM 687 O O . PHE A 1 87 ? -12.526 16.343 23.964 1.00 92.00 87 PHE A O 1
ATOM 694 N N . VAL A 1 88 ? -12.047 14.168 23.673 1.00 91.12 88 VAL A N 1
ATOM 695 C CA . VAL A 1 88 ? -13.198 13.659 24.438 1.00 91.12 88 VAL A CA 1
ATOM 696 C C . VAL A 1 88 ? -12.873 13.519 25.924 1.00 91.12 88 VAL A C 1
ATOM 698 O O . VAL A 1 88 ? -13.713 13.847 26.758 1.00 91.12 88 VAL A O 1
ATOM 701 N N . LYS A 1 89 ? -11.651 13.079 26.267 1.00 80.94 89 LYS A N 1
ATOM 702 C CA . LYS A 1 89 ? -11.131 12.962 27.650 1.00 80.94 89 LYS A CA 1
ATOM 703 C C . LYS A 1 89 ? -12.038 12.212 28.643 1.00 80.94 89 LYS A C 1
ATOM 705 O O . LYS A 1 89 ? -11.954 12.449 29.846 1.00 80.94 89 LYS A O 1
ATOM 710 N N . LYS A 1 90 ? -12.916 11.336 28.152 1.00 84.00 90 LYS A N 1
ATOM 711 C CA . LYS A 1 90 ? -13.863 10.570 28.975 1.00 84.00 90 LYS A CA 1
ATOM 712 C C . LYS A 1 90 ? -13.395 9.135 29.204 1.00 84.00 90 LYS A C 1
ATOM 714 O O . LYS A 1 90 ? -13.380 8.674 30.338 1.00 84.00 90 LYS A O 1
ATOM 719 N N . ASP A 1 91 ? -12.977 8.481 28.129 1.00 88.00 91 ASP A N 1
ATOM 720 C CA . ASP A 1 91 ? -12.466 7.112 28.101 1.00 88.00 91 ASP A CA 1
ATOM 721 C C . ASP A 1 91 ? -11.067 7.115 27.466 1.00 88.00 91 ASP A C 1
ATOM 723 O O . ASP A 1 91 ? -10.718 8.063 26.756 1.00 88.00 91 ASP A O 1
ATOM 727 N N . VAL A 1 92 ? -10.274 6.066 27.704 1.00 93.19 92 VAL A N 1
ATOM 728 C CA . VAL A 1 92 ? -8.958 5.886 27.069 1.00 93.19 92 VAL A CA 1
ATOM 729 C C . VAL A 1 92 ? -9.089 4.856 25.953 1.00 93.19 92 VAL A C 1
ATOM 731 O O . VAL A 1 92 ? -9.095 3.655 26.205 1.00 93.19 92 VAL A O 1
ATOM 734 N N . ALA A 1 93 ? -9.206 5.342 24.723 1.00 95.38 93 ALA A N 1
ATOM 735 C CA . ALA A 1 93 ? -9.260 4.527 23.521 1.00 95.38 93 ALA A CA 1
ATOM 736 C C . ALA A 1 93 ? -7.884 3.960 23.161 1.00 95.38 93 ALA A C 1
ATOM 738 O O . ALA A 1 93 ? -6.862 4.653 23.227 1.00 95.38 93 ALA A O 1
ATOM 739 N N . THR A 1 94 ? -7.892 2.715 22.703 1.00 94.94 94 THR A N 1
ATOM 740 C CA . THR A 1 94 ? -6.802 2.047 21.990 1.00 94.94 94 THR A CA 1
ATOM 741 C C . THR A 1 94 ? -7.128 1.970 20.495 1.00 94.94 94 THR A C 1
ATOM 743 O O . THR A 1 94 ? -8.214 2.359 20.063 1.00 94.94 94 THR A O 1
ATOM 746 N N . ARG A 1 95 ? -6.202 1.471 19.663 1.00 94.00 95 ARG A N 1
ATOM 747 C CA . ARG A 1 95 ? -6.472 1.338 18.218 1.00 94.00 95 ARG A CA 1
ATOM 748 C C . ARG A 1 95 ? -7.624 0.364 17.939 1.00 94.00 95 ARG A C 1
ATOM 750 O O . ARG A 1 95 ? -8.302 0.507 16.929 1.00 94.00 95 ARG A O 1
ATOM 757 N N . GLU A 1 96 ? -7.813 -0.632 18.805 1.00 92.81 96 GLU A N 1
ATOM 758 C CA . GLU A 1 96 ? -8.825 -1.677 18.672 1.00 92.81 96 GLU A CA 1
ATOM 759 C C . GLU A 1 96 ? -10.245 -1.131 18.889 1.00 92.81 96 GLU A C 1
ATOM 761 O O . GLU A 1 96 ? -11.193 -1.660 18.308 1.00 92.81 96 GLU A O 1
ATOM 766 N N . ASP A 1 97 ? -10.378 -0.040 19.651 1.00 96.00 97 ASP A N 1
ATOM 767 C CA . ASP A 1 97 ? -11.642 0.670 19.888 1.00 96.00 97 ASP A CA 1
ATOM 768 C C . ASP A 1 97 ? -12.044 1.578 18.711 1.00 96.00 97 ASP A C 1
ATOM 770 O O . ASP A 1 97 ? -13.177 2.064 18.638 1.00 96.00 97 ASP A O 1
ATOM 774 N N . VAL A 1 98 ? -11.115 1.813 17.775 1.00 97.06 98 VAL A N 1
ATOM 775 C CA . VAL A 1 98 ? -11.330 2.648 16.592 1.00 97.06 98 VAL A CA 1
ATOM 776 C C . VAL A 1 98 ? -11.783 1.785 15.421 1.00 97.06 98 VAL A C 1
ATOM 778 O O . VAL A 1 98 ? -11.011 1.040 14.810 1.00 97.06 98 VAL A O 1
ATOM 781 N N . HIS A 1 99 ? -13.041 1.959 15.037 1.00 96.75 99 HIS A N 1
ATOM 782 C CA . HIS A 1 99 ? -13.624 1.330 13.859 1.00 96.75 99 HIS A CA 1
ATOM 783 C C . HIS A 1 99 ? -13.571 2.286 12.672 1.00 96.75 99 HIS A C 1
ATOM 785 O O . HIS A 1 99 ? -14.017 3.430 12.763 1.00 96.75 99 HIS A O 1
ATOM 791 N N . ILE A 1 100 ? -13.040 1.811 11.549 1.00 96.94 100 ILE A N 1
ATOM 792 C CA . ILE A 1 100 ? -12.865 2.600 10.328 1.00 96.94 100 ILE A CA 1
ATOM 793 C C . ILE A 1 100 ? -13.478 1.887 9.131 1.00 96.94 100 ILE A C 1
ATOM 795 O O . ILE A 1 100 ? -13.450 0.664 9.052 1.00 96.94 100 ILE A O 1
ATOM 799 N N . ASP A 1 101 ? -13.971 2.660 8.174 1.00 96.06 101 ASP A N 1
ATOM 800 C CA . ASP A 1 101 ? -14.313 2.199 6.832 1.00 96.06 101 ASP A CA 1
ATOM 801 C C . ASP A 1 101 ? -13.198 2.620 5.870 1.00 96.06 101 ASP A C 1
ATOM 803 O O . ASP A 1 101 ? -13.114 3.790 5.474 1.00 96.06 101 ASP A O 1
ATOM 807 N N . VAL A 1 102 ? -12.308 1.671 5.566 1.00 97.00 102 VAL A N 1
ATOM 808 C CA . VAL A 1 102 ? -11.111 1.879 4.745 1.00 97.00 102 VAL A CA 1
ATOM 809 C C . VAL A 1 102 ? -11.286 1.283 3.351 1.00 97.00 102 VAL A C 1
ATOM 811 O O . VAL A 1 102 ? -11.769 0.162 3.192 1.00 97.00 102 VAL A O 1
ATOM 814 N N . SER A 1 103 ? -10.864 2.030 2.332 1.00 97.94 103 SER A N 1
ATOM 815 C CA . SER A 1 103 ? -10.830 1.570 0.945 1.00 97.94 103 SER A CA 1
ATOM 816 C C . SER A 1 103 ? -9.644 2.167 0.193 1.00 97.94 103 SER A C 1
ATOM 818 O O . SER A 1 103 ? -9.273 3.323 0.391 1.00 97.94 103 SER A O 1
ATOM 820 N N . GLY A 1 104 ? -9.079 1.411 -0.742 1.00 98.12 104 GLY A N 1
ATOM 821 C CA . GLY A 1 104 ? -8.033 1.892 -1.642 1.00 98.12 104 GLY A CA 1
ATOM 822 C C . GLY A 1 104 ? -7.170 0.752 -2.157 1.00 98.12 104 GLY A C 1
ATOM 823 O O . GLY A 1 104 ? -7.672 -0.326 -2.463 1.00 98.12 104 GLY A O 1
ATOM 824 N N . ILE A 1 105 ? -5.872 1.004 -2.254 1.00 98.50 105 ILE A N 1
ATOM 825 C CA . ILE A 1 105 ? -4.840 0.007 -2.558 1.00 98.50 105 ILE A CA 1
ATOM 826 C C . ILE A 1 105 ? -3.742 0.109 -1.496 1.00 98.50 105 ILE A C 1
ATOM 828 O O . ILE A 1 105 ? -3.633 1.156 -0.854 1.00 98.50 105 ILE A O 1
ATOM 832 N N . ASN A 1 106 ? -2.916 -0.930 -1.342 1.00 98.38 106 ASN A N 1
ATOM 833 C CA . ASN A 1 106 ? -1.807 -0.936 -0.385 1.00 98.38 106 ASN A CA 1
ATOM 834 C C . ASN A 1 106 ? -1.002 0.372 -0.396 1.00 98.38 106 ASN A C 1
ATOM 836 O O . ASN A 1 106 ? -0.581 0.829 -1.460 1.00 98.38 106 ASN A O 1
ATOM 840 N N . HIS A 1 107 ? -0.781 0.943 0.793 1.00 98.06 107 HIS A N 1
ATOM 841 C CA . HIS A 1 107 ? -0.091 2.222 1.033 1.00 98.06 107 HIS A CA 1
ATOM 842 C C . HIS A 1 107 ? -0.779 3.490 0.475 1.00 98.06 107 HIS A C 1
ATOM 844 O O . HIS A 1 107 ? -0.276 4.598 0.671 1.00 98.06 107 HIS A O 1
ATOM 850 N N . PHE A 1 108 ? -1.935 3.360 -0.180 1.00 98.38 108 PHE A N 1
ATOM 851 C CA . PHE A 1 108 ? -2.756 4.471 -0.669 1.00 98.38 108 PHE A CA 1
ATOM 852 C C . PHE A 1 108 ? -4.242 4.228 -0.367 1.00 98.38 108 PHE A C 1
ATOM 854 O O . PHE A 1 108 ? -5.121 4.280 -1.236 1.00 98.38 108 PHE A O 1
ATOM 861 N N . THR A 1 109 ? -4.497 3.910 0.898 1.00 97.94 109 THR A N 1
ATOM 862 C CA . THR A 1 109 ? -5.810 3.699 1.505 1.00 97.94 109 THR A CA 1
ATOM 863 C C . THR A 1 109 ? -6.405 5.004 2.019 1.00 97.94 109 THR A C 1
ATOM 865 O O . THR A 1 109 ? -5.695 5.966 2.321 1.00 97.94 109 THR A O 1
ATOM 868 N N . TRP A 1 110 ? -7.730 5.038 2.110 1.00 98.31 110 TRP A N 1
ATOM 869 C CA . TRP A 1 110 ? -8.504 6.209 2.506 1.00 98.31 110 TRP A CA 1
ATOM 870 C C . TRP A 1 110 ? -9.640 5.792 3.435 1.00 98.31 110 TRP A C 1
ATOM 872 O O . TRP A 1 110 ? -10.279 4.765 3.206 1.00 98.31 110 TRP A O 1
ATOM 882 N N . ILE A 1 111 ? -9.886 6.591 4.470 1.00 97.44 111 ILE A N 1
ATOM 883 C CA . ILE A 1 111 ? -10.920 6.380 5.482 1.00 97.44 111 ILE A CA 1
ATOM 884 C C . ILE A 1 111 ? -12.062 7.366 5.229 1.00 97.44 111 ILE A C 1
ATOM 886 O O . ILE A 1 111 ? -11.862 8.585 5.212 1.00 97.44 111 ILE A O 1
ATOM 890 N N . ASN A 1 112 ? -13.265 6.830 5.022 1.00 87.62 112 ASN A N 1
ATOM 891 C CA . ASN A 1 112 ? -14.482 7.617 4.778 1.00 87.62 112 ASN A CA 1
ATOM 892 C C . ASN A 1 112 ? -15.416 7.669 5.989 1.00 87.62 112 ASN A C 1
ATOM 894 O O . ASN A 1 112 ? -16.260 8.560 6.075 1.00 87.62 112 ASN A O 1
ATOM 898 N N . GLN A 1 113 ? -15.295 6.705 6.899 1.00 94.50 113 GLN A N 1
ATOM 899 C CA . GLN A 1 113 ? -15.983 6.707 8.183 1.00 94.50 113 GLN A CA 1
ATOM 900 C C . GLN A 1 113 ? -15.019 6.256 9.257 1.00 94.50 113 GLN A C 1
ATOM 902 O O . GLN A 1 113 ? -14.223 5.347 9.037 1.00 94.50 113 GLN A O 1
ATOM 907 N N . MET A 1 114 ? -15.119 6.878 10.418 1.00 96.56 114 MET A N 1
ATOM 908 C CA . MET A 1 114 ? -14.303 6.556 11.572 1.00 96.56 114 MET A CA 1
ATOM 909 C C . MET A 1 114 ? -15.124 6.805 12.825 1.00 96.56 114 MET A C 1
ATOM 911 O O . MET A 1 114 ? -15.768 7.844 12.945 1.00 96.56 114 MET A O 1
ATOM 915 N N . SER A 1 115 ? -15.111 5.858 13.750 1.00 97.25 115 SER A N 1
ATOM 916 C CA . SER A 1 115 ? -15.826 5.967 15.015 1.00 97.25 115 SER A CA 1
ATOM 917 C C . SER A 1 115 ? -15.040 5.325 16.147 1.00 97.25 115 SER A C 1
ATOM 919 O O . SER A 1 115 ? -14.360 4.327 15.923 1.00 97.25 115 SER A O 1
ATOM 921 N N . CYS A 1 116 ? -15.188 5.853 17.357 1.00 97.38 116 CYS A N 1
ATOM 922 C CA . CYS A 1 116 ? -14.649 5.265 18.581 1.00 97.38 116 CYS A CA 1
ATOM 923 C C . CYS A 1 116 ? -15.702 5.375 19.682 1.00 97.38 116 CYS A C 1
ATOM 925 O O . CYS A 1 116 ? -16.306 6.435 19.833 1.00 97.38 116 CYS A O 1
ATOM 927 N N . PHE A 1 117 ? -15.970 4.283 20.405 1.00 95.12 117 PHE A N 1
ATOM 928 C CA . PHE A 1 117 ? -17.002 4.222 21.456 1.00 95.12 117 PHE A CA 1
ATOM 929 C C . PHE A 1 117 ? -18.365 4.827 21.052 1.00 95.12 117 PHE A C 1
ATOM 931 O O . PHE A 1 117 ? -19.024 5.520 21.824 1.00 95.12 117 PHE A O 1
ATOM 938 N N . GLY A 1 118 ? -18.792 4.582 19.807 1.00 92.06 118 GLY A N 1
ATOM 939 C CA . GLY A 1 118 ? -20.060 5.086 19.264 1.00 92.06 118 GLY A CA 1
ATOM 940 C C . GLY A 1 118 ? -20.059 6.562 18.842 1.00 92.06 118 GLY A C 1
ATOM 941 O O . GLY A 1 118 ? -21.079 7.048 18.359 1.00 92.06 118 GLY A O 1
ATOM 942 N N . GLN A 1 119 ? -18.936 7.273 18.974 1.00 94.88 119 GLN A N 1
ATOM 943 C CA . GLN A 1 119 ? -18.778 8.658 18.532 1.00 94.88 119 GLN A CA 1
ATOM 944 C C . GLN A 1 119 ? -18.142 8.728 17.138 1.00 94.88 119 GLN A C 1
ATOM 946 O O . GLN A 1 119 ? -17.117 8.094 16.894 1.00 94.88 119 GLN A O 1
ATOM 951 N N . ASP A 1 120 ? -18.718 9.533 16.239 1.00 96.75 120 ASP A N 1
ATOM 952 C CA . ASP A 1 120 ? -18.115 9.861 14.939 1.00 96.75 120 ASP A CA 1
ATOM 953 C C . ASP A 1 120 ? -16.839 10.695 15.139 1.00 96.75 120 ASP A C 1
ATOM 955 O O . ASP A 1 120 ? -16.858 11.752 15.779 1.00 96.75 120 ASP A O 1
ATOM 959 N N . LEU A 1 121 ? -15.724 10.212 14.590 1.00 97.25 121 LEU A N 1
ATOM 960 C CA . LEU A 1 121 ? -14.421 10.862 14.686 1.00 97.25 121 LEU A CA 1
ATOM 961 C C . LEU A 1 121 ? -14.165 11.868 13.560 1.00 97.25 121 LEU A C 1
ATOM 963 O O . LEU A 1 121 ? -13.240 12.668 13.691 1.00 97.25 121 LEU A O 1
ATOM 967 N N . MET A 1 122 ? -14.963 11.891 12.485 1.00 95.69 122 MET A N 1
ATOM 968 C CA . MET A 1 122 ? -14.756 12.830 11.372 1.00 95.69 122 MET A CA 1
ATOM 969 C C . MET A 1 122 ? -14.719 14.304 11.827 1.00 95.69 122 MET A C 1
ATOM 971 O O . MET A 1 122 ? -13.787 15.010 11.429 1.00 95.69 122 MET A O 1
ATOM 975 N N . PRO A 1 123 ? -15.635 14.796 12.693 1.00 96.44 123 PRO A N 1
ATOM 976 C CA . PRO A 1 123 ? -15.572 16.172 13.195 1.00 96.44 123 PRO A CA 1
ATOM 977 C C . PRO A 1 123 ? -14.338 16.451 14.063 1.00 96.44 123 PRO A C 1
ATOM 979 O O . PRO A 1 123 ? -13.752 17.531 13.974 1.00 96.44 123 PRO A O 1
ATOM 982 N N . LEU A 1 124 ? -13.917 15.478 14.880 1.00 96.31 124 LEU A N 1
ATOM 983 C CA . LEU A 1 124 ? -12.722 15.611 15.719 1.00 96.31 124 LEU A CA 1
ATOM 984 C C . LEU A 1 124 ? -11.455 15.655 14.865 1.00 96.31 124 LEU A C 1
ATOM 986 O O . LEU A 1 124 ? -10.574 16.480 15.099 1.00 96.31 124 LEU A O 1
ATOM 990 N N . TYR A 1 125 ? -11.388 14.814 13.833 1.00 97.06 125 TYR A N 1
ATOM 991 C CA . TYR A 1 125 ? -10.298 14.823 12.869 1.00 97.06 125 TYR A CA 1
ATOM 992 C C . TYR A 1 125 ? -10.240 16.144 12.091 1.00 97.06 125 TYR A C 1
ATOM 994 O O . TYR A 1 125 ? -9.164 16.714 11.926 1.00 97.06 125 TYR A O 1
ATOM 1002 N N . ASP A 1 126 ? -11.384 16.697 11.676 1.00 96.69 126 ASP A N 1
ATOM 1003 C CA . ASP A 1 126 ? -11.444 18.018 11.042 1.00 96.69 126 ASP A CA 1
ATOM 1004 C C . ASP A 1 126 ? -10.906 19.131 11.963 1.00 96.69 126 ASP A C 1
ATOM 1006 O O . ASP A 1 126 ? -10.076 19.949 11.547 1.00 96.69 126 ASP A O 1
ATOM 1010 N N . GLN A 1 127 ? -11.310 19.133 13.237 1.00 96.00 127 GLN A N 1
ATOM 1011 C CA . GLN A 1 127 ? -10.798 20.067 14.243 1.00 96.00 127 GLN A CA 1
ATOM 1012 C C . GLN A 1 127 ? -9.290 19.892 14.480 1.00 96.00 127 GLN A C 1
ATOM 1014 O O . GLN A 1 127 ? -8.551 20.882 14.563 1.00 96.00 127 GLN A O 1
ATOM 1019 N N . HIS A 1 128 ? -8.816 18.648 14.539 1.00 95.38 128 HIS A N 1
ATOM 1020 C CA . HIS A 1 128 ? -7.397 18.317 14.639 1.00 95.38 128 HIS A CA 1
ATOM 1021 C C . HIS A 1 128 ? -6.612 18.875 13.448 1.00 95.38 128 HIS A C 1
ATOM 1023 O O . HIS A 1 128 ? -5.642 19.611 13.630 1.00 95.38 128 HIS A O 1
ATOM 1029 N N . VAL A 1 129 ? -7.075 18.636 12.220 1.00 95.75 129 VAL A N 1
ATOM 1030 C CA . VAL A 1 129 ? -6.439 19.147 10.996 1.00 95.75 129 VAL A CA 1
ATOM 1031 C C . VAL A 1 129 ? -6.431 20.678 10.958 1.00 95.75 129 VAL A C 1
ATOM 1033 O O . VAL A 1 129 ? -5.425 21.275 10.570 1.00 95.75 129 VAL A O 1
ATOM 1036 N N . LYS A 1 130 ? -7.500 21.351 11.395 1.00 94.38 130 LYS A N 1
ATOM 1037 C CA . LYS A 1 130 ? -7.537 22.824 11.498 1.00 94.38 130 LYS A CA 1
ATOM 1038 C C . LYS A 1 130 ? -6.508 23.376 12.493 1.00 94.38 130 LYS A C 1
ATOM 1040 O O . LYS A 1 130 ? -5.981 24.473 12.281 1.00 94.38 130 LYS A O 1
ATOM 1045 N N . THR A 1 131 ? -6.214 22.613 13.544 1.00 92.00 131 THR A N 1
ATOM 1046 C CA . THR A 1 131 ? -5.300 22.993 14.630 1.00 92.00 131 THR A CA 1
ATOM 1047 C C . THR A 1 131 ? -3.839 22.716 14.267 1.00 92.00 131 THR A C 1
ATOM 1049 O O . THR A 1 131 ? -2.993 23.603 14.390 1.00 92.00 131 THR A O 1
ATOM 1052 N N . TYR A 1 132 ? -3.545 21.515 13.762 1.00 89.44 132 TYR A N 1
ATOM 1053 C CA . TYR A 1 132 ? -2.180 21.009 13.562 1.00 89.44 132 TYR A CA 1
ATOM 1054 C C . TYR A 1 132 ? -1.755 20.904 12.090 1.00 89.44 132 TYR A C 1
ATOM 1056 O O . TYR A 1 132 ? -0.564 20.856 11.791 1.00 89.44 132 TYR A O 1
ATOM 1064 N N . GLY A 1 133 ? -2.695 20.944 11.144 1.00 87.12 133 GLY A N 1
ATOM 1065 C CA . GLY A 1 133 ? -2.449 20.848 9.698 1.00 87.12 133 GLY A CA 1
ATOM 1066 C C . GLY A 1 133 ? -1.983 22.144 9.032 1.00 87.12 133 GLY A C 1
ATOM 1067 O O . GLY A 1 133 ? -2.213 22.344 7.830 1.00 87.12 133 GLY A O 1
ATOM 1068 N N . LYS A 1 134 ? -1.377 23.055 9.801 1.00 83.94 134 LYS A N 1
ATOM 1069 C CA . LYS A 1 134 ? -0.752 24.283 9.304 1.00 83.94 134 LYS A CA 1
ATOM 1070 C C . LYS A 1 134 ? 0.754 24.060 9.209 1.00 83.94 134 LYS A C 1
ATOM 1072 O O . LYS A 1 134 ? 1.412 23.835 10.221 1.00 83.94 134 LYS A O 1
ATOM 1077 N N . LEU A 1 135 ? 1.296 24.199 8.000 1.00 77.56 135 LEU A N 1
ATOM 1078 C CA . LEU A 1 135 ? 2.73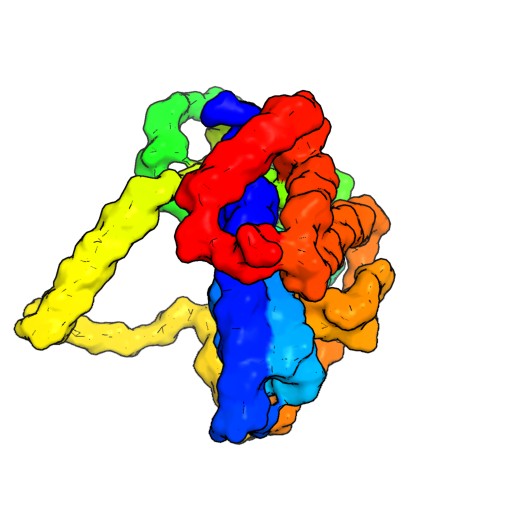9 24.159 7.769 1.00 77.56 135 LEU A CA 1
ATOM 1079 C C . LEU A 1 135 ? 3.384 25.332 8.523 1.00 77.56 135 LEU A C 1
ATOM 1081 O O . LEU A 1 135 ? 3.183 26.490 8.156 1.00 77.56 135 LEU A O 1
ATOM 1085 N N . LYS A 1 136 ? 4.120 25.042 9.599 1.00 66.12 136 LYS A N 1
ATOM 1086 C CA . LYS A 1 136 ? 4.903 26.046 10.336 1.00 66.12 136 LYS A CA 1
ATOM 1087 C C . LYS A 1 136 ? 6.175 26.383 9.534 1.00 66.12 136 LYS A C 1
ATOM 1089 O O . LYS A 1 136 ? 6.713 25.525 8.840 1.00 66.12 136 LYS A O 1
ATOM 1094 N N . GLY A 1 137 ? 6.585 27.655 9.538 1.00 52.97 137 GLY A N 1
ATOM 1095 C CA . GLY A 1 137 ? 7.665 28.180 8.690 1.00 52.97 137 GLY A CA 1
ATOM 1096 C C . GLY A 1 137 ? 9.072 28.073 9.297 1.00 52.97 137 GLY A C 1
ATOM 1097 O O . GLY A 1 137 ? 9.204 28.094 10.513 1.00 52.97 137 GLY A O 1
ATOM 1098 N N . LYS A 1 138 ? 10.070 28.028 8.392 1.00 48.53 138 LYS A N 1
ATOM 1099 C CA . LYS A 1 138 ? 11.537 27.867 8.548 1.00 48.53 138 LYS A CA 1
ATOM 1100 C C . LYS A 1 138 ? 11.976 26.719 9.467 1.00 48.53 138 LYS A C 1
ATOM 1102 O O . LYS A 1 138 ? 11.848 26.785 10.680 1.00 48.53 138 LYS A O 1
ATOM 1107 N N . HIS A 1 139 ? 12.572 25.704 8.848 1.00 55.12 139 HIS A N 1
ATOM 1108 C CA . HIS A 1 139 ? 13.286 24.636 9.535 1.00 55.12 139 HIS A CA 1
ATOM 1109 C C . HIS A 1 139 ? 14.742 24.634 9.091 1.00 55.12 139 HIS A C 1
ATOM 1111 O O . HIS A 1 139 ? 15.026 24.874 7.910 1.00 55.12 139 HIS A O 1
ATOM 1117 N N . ASP A 1 140 ? 15.636 24.364 10.035 1.00 47.88 140 ASP A N 1
ATOM 1118 C CA . ASP A 1 140 ? 17.046 24.182 9.743 1.00 47.88 140 ASP A CA 1
ATOM 1119 C C . ASP A 1 140 ? 17.226 22.913 8.909 1.00 47.88 140 ASP A C 1
ATOM 1121 O O . ASP A 1 140 ? 16.647 21.857 9.174 1.00 47.88 140 ASP A O 1
ATOM 1125 N N . LYS A 1 141 ? 17.993 23.043 7.823 1.00 49.72 141 LYS A N 1
ATOM 1126 C CA . LYS A 1 141 ? 18.218 21.970 6.843 1.00 49.72 141 LYS A CA 1
ATOM 1127 C C . LYS A 1 141 ? 18.928 20.753 7.448 1.00 49.72 141 LYS A C 1
ATOM 1129 O O . LYS A 1 141 ? 18.915 19.692 6.829 1.00 49.72 141 LYS A O 1
ATOM 1134 N N . GLU A 1 142 ? 19.551 20.913 8.613 1.00 45.31 142 GLU A N 1
ATOM 1135 C CA . GLU A 1 142 ? 20.428 19.918 9.231 1.00 45.31 142 GLU A CA 1
ATOM 1136 C C . GLU A 1 142 ? 19.662 18.788 9.940 1.00 45.31 142 GLU A C 1
ATOM 1138 O O . GLU A 1 142 ? 20.138 17.658 9.924 1.00 45.31 142 GLU A O 1
ATOM 1143 N N . ASP A 1 143 ? 18.436 19.013 10.431 1.00 46.28 143 ASP A N 1
ATOM 1144 C CA . ASP A 1 143 ? 17.677 17.991 11.181 1.00 46.28 143 ASP A CA 1
ATOM 1145 C C . ASP A 1 143 ? 17.068 16.882 10.303 1.00 46.28 143 ASP A C 1
ATOM 1147 O O . ASP A 1 143 ? 16.855 15.746 10.736 1.00 46.28 143 ASP A O 1
ATOM 1151 N N . TYR A 1 144 ? 16.775 17.171 9.033 1.00 52.03 144 TYR A N 1
ATOM 1152 C CA . TYR A 1 144 ? 15.917 16.296 8.220 1.00 52.03 144 TYR A CA 1
ATOM 1153 C C . TYR A 1 144 ? 16.597 15.033 7.681 1.00 52.03 144 TYR A C 1
ATOM 1155 O O . TYR A 1 144 ? 15.909 14.111 7.228 1.00 52.03 144 TYR A O 1
ATOM 1163 N N . HIS A 1 145 ? 17.927 14.966 7.781 1.00 49.59 145 HIS A N 1
ATOM 1164 C CA . HIS A 1 145 ? 18.721 13.772 7.488 1.00 49.59 145 HIS A CA 1
ATOM 1165 C C . HIS A 1 145 ? 19.021 12.918 8.734 1.00 49.59 145 HIS A C 1
ATOM 1167 O O . HIS A 1 145 ? 19.607 11.847 8.583 1.00 49.59 145 HIS A O 1
ATOM 1173 N N . VAL A 1 146 ? 18.611 13.356 9.935 1.00 46.38 146 VAL A N 1
ATOM 1174 C CA . VAL A 1 146 ? 19.087 12.806 11.223 1.00 46.38 146 VAL A CA 1
ATOM 1175 C C . VAL A 1 146 ? 17.952 12.198 12.080 1.00 46.38 146 VAL A C 1
ATOM 1177 O O . VAL A 1 146 ? 18.176 11.750 13.199 1.00 46.38 146 VAL A O 1
ATOM 1180 N N . GLY A 1 147 ? 16.726 12.096 11.549 1.00 55.16 147 GLY A N 1
ATOM 1181 C CA . GLY A 1 147 ? 15.572 11.479 12.229 1.00 55.16 147 GLY A CA 1
ATOM 1182 C C . GLY A 1 147 ? 15.354 9.986 11.925 1.00 55.16 147 GLY A C 1
ATOM 1183 O O . GLY A 1 147 ? 15.788 9.470 10.893 1.00 55.16 147 GLY A O 1
ATOM 1184 N N . TYR A 1 148 ? 14.629 9.280 12.805 1.00 69.94 148 TYR A N 1
ATOM 1185 C CA . TYR A 1 148 ? 14.177 7.902 12.559 1.00 69.94 148 TYR A CA 1
ATOM 1186 C C . TYR A 1 148 ? 13.260 7.873 11.316 1.00 69.94 148 TYR A C 1
ATOM 1188 O O . TYR A 1 148 ? 12.224 8.534 11.327 1.00 69.94 148 TYR A O 1
ATOM 1196 N N . PRO A 1 149 ? 13.558 7.111 10.240 1.00 80.25 149 PRO A N 1
ATOM 1197 C CA . PRO A 1 149 ? 12.892 7.296 8.939 1.00 80.25 149 PRO A CA 1
ATOM 1198 C C . PRO A 1 149 ? 11.379 7.023 8.879 1.00 80.25 149 PRO A C 1
ATOM 1200 O O . PRO A 1 149 ? 10.772 7.196 7.821 1.00 80.25 149 PRO A O 1
ATOM 1203 N N . PHE A 1 150 ? 10.785 6.553 9.975 1.00 81.31 150 PHE A N 1
ATOM 1204 C CA . PHE A 1 150 ? 9.371 6.200 10.084 1.00 81.31 150 PHE A CA 1
ATOM 1205 C C . PHE A 1 150 ? 8.547 7.250 10.845 1.00 81.31 150 PHE A C 1
ATOM 1207 O O . PHE A 1 150 ? 7.333 7.099 10.933 1.00 81.31 150 PHE A O 1
ATOM 1214 N N . THR A 1 151 ? 9.163 8.312 11.380 1.00 82.12 151 THR A N 1
ATOM 1215 C CA . THR A 1 151 ? 8.436 9.419 12.027 1.00 82.12 151 THR A CA 1
ATOM 1216 C C . THR A 1 151 ? 7.945 10.453 11.011 1.00 82.12 151 THR A C 1
ATOM 1218 O O . THR A 1 151 ? 8.580 10.681 9.980 1.00 82.12 151 THR A O 1
ATOM 1221 N N . SER A 1 152 ? 6.818 11.107 11.303 1.00 86.56 152 SER A N 1
ATOM 1222 C CA . SER A 1 152 ? 6.337 12.279 10.556 1.00 86.56 152 SER A CA 1
ATOM 1223 C C . SER A 1 152 ? 5.389 13.130 11.404 1.00 86.56 152 SER A C 1
ATOM 1225 O O . SER A 1 152 ? 4.822 12.625 12.368 1.00 86.56 152 SER A O 1
ATOM 1227 N N . GLU A 1 153 ? 5.156 14.390 11.020 1.00 89.44 153 GLU A N 1
ATOM 1228 C CA . GLU A 1 153 ? 4.101 15.230 11.625 1.00 89.44 153 GLU A CA 1
ATOM 1229 C C . GLU A 1 153 ? 2.742 15.133 10.895 1.00 89.44 153 GLU A C 1
ATOM 1231 O O . GLU A 1 153 ? 1.882 16.003 11.065 1.00 89.44 153 GLU A O 1
ATOM 1236 N N . SER A 1 154 ? 2.538 14.100 10.067 1.00 93.38 154 SER A N 1
ATOM 1237 C CA . SER A 1 154 ? 1.294 13.847 9.319 1.00 93.38 154 SER A CA 1
ATOM 1238 C C . SER A 1 154 ? 0.831 15.007 8.414 1.00 93.38 154 SER A C 1
ATOM 1240 O O . SER A 1 154 ? -0.349 15.114 8.071 1.00 93.38 154 SER A O 1
ATOM 1242 N N . GLN A 1 155 ? 1.732 15.910 8.011 1.00 94.94 155 GLN A N 1
ATOM 1243 C CA . GLN A 1 155 ? 1.378 17.085 7.209 1.00 94.94 155 GLN A CA 1
ATOM 1244 C C . GLN A 1 155 ? 0.927 16.711 5.795 1.00 94.94 155 GLN A C 1
ATOM 1246 O O . GLN A 1 155 ? 0.075 17.407 5.237 1.00 94.94 155 GLN A O 1
ATOM 1251 N N . VAL A 1 156 ? 1.456 15.628 5.211 1.00 96.56 156 VAL A N 1
ATOM 1252 C CA . VAL A 1 156 ? 0.958 15.119 3.922 1.00 96.56 156 VAL A CA 1
ATOM 1253 C C . VAL A 1 156 ? -0.464 14.600 4.109 1.00 96.56 156 VAL A C 1
ATOM 1255 O O . VAL A 1 156 ? -1.362 15.034 3.387 1.00 96.56 156 VAL A O 1
ATOM 1258 N N . LYS A 1 157 ? -0.706 13.764 5.127 1.00 95.50 157 LYS A N 1
ATOM 1259 C CA . LYS A 1 157 ? -2.043 13.259 5.479 1.00 95.50 157 LYS A CA 1
ATOM 1260 C C . LYS A 1 157 ? -3.068 14.389 5.657 1.00 95.50 157 LYS A C 1
ATOM 1262 O O . LYS A 1 157 ? -4.141 14.357 5.051 1.00 95.50 157 LYS A O 1
ATOM 1267 N N . TYR A 1 158 ? -2.717 15.431 6.411 1.00 96.62 158 TYR A N 1
ATOM 1268 C CA . TYR A 1 158 ? -3.580 16.595 6.640 1.00 96.62 158 TYR A CA 1
ATOM 1269 C C . TYR A 1 158 ? -3.829 17.416 5.368 1.00 96.62 158 TYR A C 1
ATOM 1271 O O . TYR A 1 158 ? -4.941 17.896 5.141 1.00 96.62 158 TYR A O 1
ATOM 1279 N N . ASP A 1 159 ? -2.813 17.605 4.523 1.00 97.19 159 ASP A N 1
ATOM 1280 C CA . ASP A 1 159 ? -2.969 18.298 3.241 1.00 97.19 159 ASP A CA 1
ATOM 1281 C C . ASP A 1 159 ? -3.888 17.527 2.286 1.00 97.19 159 ASP A C 1
ATOM 1283 O O . ASP A 1 159 ? -4.767 18.122 1.661 1.00 97.19 159 ASP A O 1
ATOM 1287 N N . LEU A 1 160 ? -3.748 16.201 2.224 1.00 97.25 160 LEU A N 1
ATOM 1288 C CA . LEU A 1 160 ? -4.628 15.333 1.445 1.00 97.25 160 LEU A CA 1
ATOM 1289 C C . LEU A 1 160 ? -6.074 15.387 1.952 1.00 97.25 160 LEU A C 1
ATOM 1291 O O . LEU A 1 160 ? -6.985 15.552 1.139 1.00 97.25 160 LEU A O 1
ATOM 1295 N N . TYR A 1 161 ? -6.291 15.350 3.270 1.00 96.94 161 TYR A N 1
ATOM 1296 C CA . TYR A 1 161 ? -7.629 15.507 3.846 1.00 96.94 161 TYR A CA 1
ATOM 1297 C C . TYR A 1 161 ? -8.280 16.828 3.420 1.00 96.94 161 TYR A C 1
ATOM 1299 O O . TYR A 1 161 ? -9.383 16.824 2.877 1.00 96.94 161 TYR A O 1
ATOM 1307 N N . LYS A 1 162 ? -7.566 17.957 3.549 1.00 95.75 162 LYS A N 1
ATOM 1308 C CA . LYS A 1 162 ? -8.070 19.278 3.121 1.00 95.75 162 LYS A CA 1
ATOM 1309 C C . LYS A 1 162 ? -8.419 19.331 1.628 1.00 95.75 162 LYS A C 1
ATOM 1311 O O . LYS A 1 162 ? -9.323 20.064 1.237 1.00 95.75 162 LYS A O 1
ATOM 1316 N N . ARG A 1 163 ? -7.706 18.585 0.778 1.00 95.12 163 ARG A N 1
ATOM 1317 C CA . ARG A 1 163 ? -7.937 18.556 -0.680 1.00 95.12 163 ARG A CA 1
ATOM 1318 C C . ARG A 1 163 ? -9.114 17.680 -1.092 1.00 95.12 163 ARG A C 1
ATOM 1320 O O . ARG A 1 163 ? -9.771 17.983 -2.093 1.00 95.12 163 ARG A O 1
ATOM 1327 N N . TYR A 1 164 ? -9.322 16.573 -0.384 1.00 95.56 164 TYR A N 1
ATOM 1328 C CA . TYR A 1 164 ? -10.155 15.473 -0.869 1.00 95.56 164 TYR A CA 1
ATOM 1329 C C . TYR A 1 164 ? -11.316 15.093 0.053 1.00 95.56 164 TYR A C 1
ATOM 1331 O O . TYR A 1 164 ? -12.199 14.365 -0.395 1.00 95.56 164 TYR A O 1
ATOM 1339 N N . GLY A 1 165 ? -11.354 15.602 1.287 1.00 92.88 165 GLY A N 1
ATOM 1340 C CA . GLY A 1 165 ? -12.440 15.374 2.247 1.00 92.88 165 GLY A CA 1
ATOM 1341 C C . GLY A 1 165 ? -12.473 13.969 2.856 1.00 92.88 165 GLY A C 1
ATOM 1342 O O . GLY A 1 165 ? -13.475 13.590 3.448 1.00 92.88 165 GLY A O 1
ATOM 1343 N N . SER A 1 166 ? -11.404 13.189 2.693 1.00 94.69 166 SER A N 1
ATOM 1344 C CA . SER A 1 166 ? -11.241 11.843 3.250 1.00 94.69 166 SER A CA 1
ATOM 1345 C C . SER A 1 166 ? -9.825 11.701 3.801 1.00 94.69 166 SER A C 1
ATOM 1347 O O . SER A 1 166 ? -8.883 12.288 3.258 1.00 94.69 166 SER A O 1
ATOM 1349 N N . MET A 1 167 ? -9.678 10.986 4.917 1.00 96.62 167 MET A N 1
ATOM 1350 C CA . MET A 1 167 ? -8.391 10.818 5.588 1.00 96.62 167 MET A CA 1
ATOM 1351 C C . MET A 1 167 ? -7.574 9.754 4.859 1.00 96.62 167 MET A C 1
ATOM 1353 O O . MET A 1 167 ? -7.989 8.603 4.773 1.00 96.62 167 MET A O 1
ATOM 1357 N N . ALA A 1 168 ? -6.393 10.117 4.365 1.00 97.25 168 ALA A N 1
ATOM 1358 C CA . ALA A 1 168 ? -5.448 9.137 3.844 1.00 97.25 168 ALA A CA 1
ATOM 1359 C C . ALA A 1 168 ? -4.893 8.271 4.996 1.00 97.25 168 ALA A C 1
ATOM 1361 O O . ALA A 1 168 ? -4.548 8.791 6.056 1.00 97.25 168 ALA A O 1
ATOM 1362 N N . ALA A 1 169 ? -4.817 6.957 4.802 1.00 96.00 169 ALA A N 1
ATOM 1363 C CA . ALA A 1 169 ? -4.631 5.978 5.876 1.00 96.00 169 ALA A CA 1
ATOM 1364 C C . ALA A 1 169 ? -3.294 5.223 5.796 1.00 96.00 169 ALA A C 1
ATOM 1366 O O . ALA A 1 169 ? -3.223 4.017 6.021 1.00 96.00 169 ALA A O 1
ATOM 1367 N N . ALA A 1 170 ? -2.230 5.961 5.487 1.00 96.25 170 ALA A N 1
ATOM 1368 C CA . ALA A 1 170 ? -0.849 5.499 5.540 1.00 96.25 170 ALA A CA 1
ATOM 1369 C C . ALA A 1 170 ? 0.060 6.623 6.065 1.00 96.25 170 ALA A C 1
ATOM 1371 O O . ALA A 1 170 ? -0.369 7.772 6.206 1.00 96.25 170 ALA A O 1
ATOM 1372 N N . GLY A 1 171 ? 1.307 6.303 6.385 1.00 94.06 171 GLY A N 1
ATOM 1373 C CA . GLY A 1 171 ? 2.321 7.274 6.770 1.00 94.06 171 GLY A CA 1
ATOM 1374 C C . GLY A 1 171 ? 2.684 8.208 5.615 1.00 94.06 171 GLY A C 1
ATOM 1375 O O . GLY A 1 171 ? 2.701 7.811 4.446 1.00 94.06 171 GLY A O 1
ATOM 1376 N N . ASP A 1 172 ? 3.040 9.452 5.945 1.00 96.25 172 ASP A N 1
ATOM 1377 C CA . ASP A 1 172 ? 3.351 10.509 4.971 1.00 96.25 172 ASP A CA 1
ATOM 1378 C C . ASP A 1 172 ? 4.405 10.085 3.939 1.00 96.25 172 ASP A C 1
ATOM 1380 O O . ASP A 1 172 ? 4.270 10.376 2.749 1.00 96.25 172 ASP A O 1
ATOM 1384 N N . ARG A 1 173 ? 5.422 9.329 4.379 1.00 94.38 173 ARG A N 1
ATOM 1385 C CA . ARG A 1 173 ? 6.483 8.79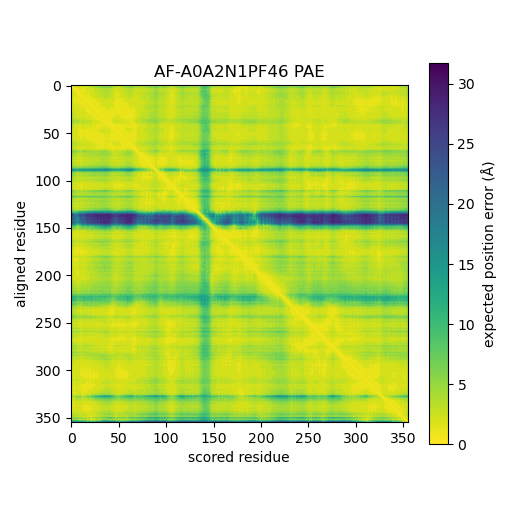8 3.510 1.00 94.38 173 ARG A CA 1
ATOM 1386 C C . ARG A 1 173 ? 5.951 7.887 2.406 1.00 94.38 173 ARG A C 1
ATOM 1388 O O . ARG A 1 173 ? 6.535 7.873 1.332 1.00 94.38 173 ARG A O 1
ATOM 1395 N N . HIS A 1 174 ? 4.878 7.141 2.644 1.00 96.88 174 HIS A N 1
ATOM 1396 C CA . HIS A 1 174 ? 4.260 6.300 1.624 1.00 96.88 174 HIS A CA 1
ATOM 1397 C C . HIS A 1 174 ? 3.321 7.127 0.747 1.00 96.88 174 HIS A C 1
ATOM 1399 O O . HIS A 1 174 ? 3.446 7.118 -0.475 1.00 96.88 174 HIS A O 1
ATOM 1405 N N . LEU A 1 175 ? 2.436 7.912 1.372 1.00 97.81 175 LEU A N 1
ATOM 1406 C CA . LEU A 1 175 ? 1.444 8.736 0.675 1.00 97.81 175 LEU A CA 1
ATOM 1407 C C . LEU A 1 175 ? 2.078 9.693 -0.339 1.00 97.81 175 LEU A C 1
ATOM 1409 O O . LEU A 1 175 ? 1.539 9.882 -1.430 1.00 97.81 175 LEU A O 1
ATOM 1413 N N . ALA A 1 176 ? 3.235 10.269 -0.003 1.00 97.62 176 ALA A N 1
ATOM 1414 C CA . ALA A 1 176 ? 3.960 11.184 -0.873 1.00 97.62 176 ALA A CA 1
ATOM 1415 C C . ALA A 1 176 ? 4.326 10.565 -2.237 1.00 97.62 176 ALA A C 1
ATOM 1417 O O . ALA A 1 176 ? 4.328 11.285 -3.237 1.00 97.62 176 ALA A O 1
ATOM 1418 N N . GLU A 1 177 ? 4.585 9.252 -2.303 1.00 97.75 177 GLU A N 1
ATOM 1419 C CA . GLU A 1 177 ? 4.998 8.565 -3.537 1.00 97.75 177 GLU A CA 1
ATOM 1420 C C . GLU A 1 177 ? 3.849 8.347 -4.530 1.00 97.75 177 GLU A C 1
ATOM 1422 O O . GLU A 1 177 ? 4.087 8.160 -5.718 1.00 97.75 177 GLU A O 1
ATOM 1427 N N . PHE A 1 178 ? 2.595 8.412 -4.085 1.00 97.69 178 PHE A N 1
ATOM 1428 C CA . PHE A 1 178 ? 1.425 8.235 -4.957 1.00 97.69 178 PHE A CA 1
ATOM 1429 C C . PHE A 1 178 ? 0.936 9.536 -5.595 1.00 97.69 178 PHE A C 1
ATOM 1431 O O . PHE A 1 178 ? -0.010 9.550 -6.388 1.00 97.69 178 PHE A O 1
ATOM 1438 N N . MET A 1 179 ? 1.569 10.647 -5.240 1.00 97.19 179 MET A N 1
ATOM 1439 C CA . MET A 1 179 ? 1.132 11.988 -5.586 1.00 97.19 179 MET A CA 1
ATOM 1440 C C . MET A 1 179 ? 2.089 12.605 -6.611 1.00 97.19 179 MET A C 1
ATOM 1442 O O . MET A 1 179 ? 3.250 12.205 -6.688 1.00 97.19 179 MET A O 1
ATOM 1446 N N . PRO A 1 180 ? 1.638 13.583 -7.423 1.00 96.06 180 PRO A N 1
ATOM 1447 C CA . PRO A 1 180 ? 2.527 14.291 -8.333 1.00 96.06 180 PRO A CA 1
ATOM 1448 C C . PRO A 1 180 ? 3.787 14.781 -7.622 1.00 96.06 180 PRO A C 1
ATOM 1450 O O . PRO A 1 180 ? 3.689 15.432 -6.577 1.00 96.06 180 PRO A O 1
ATOM 1453 N N . LYS A 1 181 ? 4.957 14.521 -8.218 1.00 94.06 181 LYS A N 1
ATOM 1454 C CA . LYS A 1 181 ? 6.268 14.885 -7.651 1.00 94.06 181 LYS A CA 1
ATOM 1455 C C . LYS A 1 181 ? 6.304 16.330 -7.143 1.00 94.06 181 LYS A C 1
ATOM 1457 O O . LYS A 1 181 ? 6.875 16.602 -6.092 1.00 94.06 181 LYS A O 1
ATOM 1462 N N . SER A 1 182 ? 5.681 17.253 -7.874 1.00 94.06 182 SER A N 1
ATOM 1463 C CA . SER A 1 182 ? 5.648 18.684 -7.556 1.00 94.06 182 SER A CA 1
ATOM 1464 C C . SER A 1 182 ? 5.001 19.041 -6.211 1.00 94.06 182 SER A C 1
ATOM 1466 O O . SER A 1 182 ? 5.214 20.160 -5.748 1.00 94.06 182 SER A O 1
ATOM 1468 N N . LEU A 1 183 ? 4.236 18.135 -5.587 1.00 95.06 183 LEU A N 1
ATOM 1469 C CA . LEU A 1 183 ? 3.569 18.386 -4.307 1.00 95.06 183 LEU A CA 1
ATOM 1470 C C . LEU A 1 183 ? 4.490 18.157 -3.105 1.00 95.06 183 LEU A C 1
ATOM 1472 O O . LEU A 1 183 ? 4.727 19.089 -2.341 1.00 95.06 183 LEU A O 1
ATOM 1476 N N . TYR A 1 184 ? 4.998 16.931 -2.942 1.00 95.94 184 TYR A N 1
ATOM 1477 C CA . TYR A 1 184 ? 5.659 16.505 -1.698 1.00 95.94 184 TYR A CA 1
ATOM 1478 C C . TYR A 1 184 ? 7.115 16.057 -1.893 1.00 95.94 184 TYR A C 1
ATOM 1480 O O . TYR A 1 184 ? 7.891 16.089 -0.945 1.00 95.94 184 TYR A O 1
ATOM 1488 N N . LEU A 1 185 ? 7.506 15.677 -3.116 1.00 95.38 185 LEU A N 1
ATOM 1489 C CA . LEU A 1 185 ? 8.814 15.080 -3.437 1.00 95.38 185 LEU A CA 1
ATOM 1490 C C . LEU A 1 185 ? 9.588 15.891 -4.493 1.00 95.38 185 LEU A C 1
ATOM 1492 O O . LEU A 1 185 ? 10.415 15.355 -5.233 1.00 95.38 185 LEU A O 1
ATOM 1496 N N . LYS A 1 186 ? 9.315 17.199 -4.584 1.00 94.25 186 LYS A N 1
ATOM 1497 C CA . LYS A 1 186 ? 9.946 18.091 -5.567 1.00 94.25 186 LYS A CA 1
ATOM 1498 C C . LYS A 1 186 ? 11.454 18.203 -5.335 1.00 94.25 186 LYS A C 1
ATOM 1500 O O . LYS A 1 186 ? 12.232 18.064 -6.276 1.00 94.25 186 LYS A O 1
ATOM 1505 N N . ASP A 1 187 ? 11.828 18.491 -4.093 1.00 91.94 187 ASP A N 1
ATOM 1506 C CA . ASP A 1 187 ? 13.190 18.702 -3.613 1.00 91.94 187 ASP A CA 1
ATOM 1507 C C . ASP A 1 187 ? 13.241 18.503 -2.085 1.00 91.94 187 ASP A C 1
ATOM 1509 O O . ASP A 1 187 ? 12.205 18.383 -1.423 1.00 91.94 187 ASP A O 1
ATOM 1513 N N . LEU A 1 188 ? 14.450 18.479 -1.517 1.00 90.50 188 LEU A N 1
ATOM 1514 C CA . LEU A 1 188 ? 14.656 18.275 -0.077 1.00 90.50 188 LEU A CA 1
ATOM 1515 C C . LEU A 1 188 ? 14.009 19.371 0.787 1.00 90.50 188 LEU A C 1
ATOM 1517 O O . LEU A 1 188 ? 13.533 19.073 1.879 1.00 90.50 188 LEU A O 1
ATOM 1521 N N . ASN A 1 189 ? 13.920 20.614 0.297 1.00 89.69 189 ASN A N 1
ATOM 1522 C CA . ASN A 1 189 ? 13.257 21.699 1.031 1.00 89.69 189 ASN A CA 1
ATOM 1523 C C . ASN A 1 189 ? 11.745 21.452 1.136 1.00 89.69 189 ASN A C 1
ATOM 1525 O O . ASN A 1 189 ? 11.134 21.720 2.168 1.00 89.69 189 ASN A O 1
ATOM 1529 N N . THR A 1 190 ? 11.135 20.938 0.067 1.00 91.56 190 THR A N 1
ATOM 1530 C CA . THR A 1 190 ? 9.714 20.579 0.034 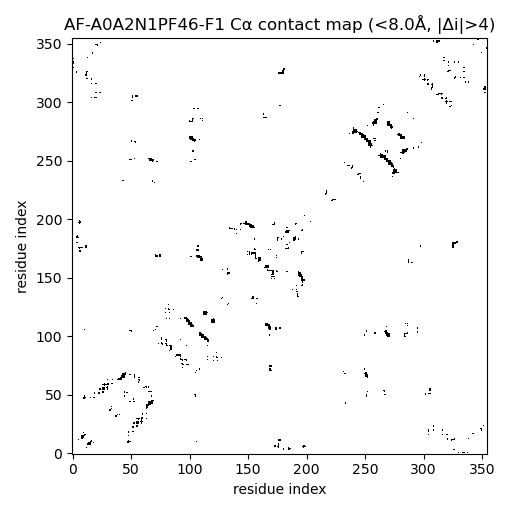1.00 91.56 190 THR A CA 1
ATOM 1531 C C . THR A 1 190 ? 9.430 19.420 0.985 1.00 91.56 190 THR A C 1
ATOM 1533 O O . THR A 1 190 ? 8.483 19.499 1.762 1.00 91.56 190 THR A O 1
ATOM 1536 N N . ILE A 1 191 ? 10.277 18.389 0.988 1.00 91.25 191 ILE A N 1
ATOM 1537 C CA . ILE A 1 191 ? 10.161 17.249 1.911 1.00 91.25 191 ILE A CA 1
ATOM 1538 C C . ILE A 1 191 ? 10.252 17.723 3.368 1.00 91.25 191 ILE A C 1
ATOM 1540 O O . ILE A 1 191 ? 9.360 17.434 4.164 1.00 91.25 191 ILE A O 1
ATOM 1544 N N . ALA A 1 192 ? 11.262 18.539 3.690 1.00 88.06 192 ALA A N 1
ATOM 1545 C CA . ALA A 1 192 ? 11.434 19.119 5.021 1.00 88.06 192 ALA A CA 1
ATOM 1546 C C . ALA A 1 192 ? 10.225 19.969 5.449 1.00 88.06 192 ALA A C 1
ATOM 1548 O O . ALA A 1 192 ? 9.779 19.898 6.591 1.00 88.06 192 ALA A O 1
ATOM 1549 N N . LYS A 1 193 ? 9.625 20.728 4.522 1.00 89.81 193 LYS A N 1
ATOM 1550 C CA . LYS A 1 193 ? 8.401 21.500 4.789 1.00 89.81 193 LYS A CA 1
ATOM 1551 C C . LYS A 1 193 ? 7.233 20.606 5.221 1.00 89.81 193 LYS A C 1
ATOM 1553 O O . LYS A 1 193 ? 6.454 21.016 6.075 1.00 89.81 193 LYS A O 1
ATOM 1558 N N . TYR A 1 194 ? 7.102 19.421 4.625 1.00 91.25 194 TYR A N 1
ATOM 1559 C CA . TYR A 1 194 ? 6.050 18.443 4.931 1.00 91.25 194 TYR A CA 1
ATOM 1560 C C . TYR A 1 194 ? 6.418 17.461 6.046 1.00 91.25 194 TYR A C 1
ATOM 1562 O O . TYR A 1 194 ? 5.607 16.608 6.392 1.00 91.25 194 TYR A O 1
ATOM 1570 N N . LYS A 1 195 ? 7.592 17.617 6.658 1.00 89.62 195 LYS A N 1
ATOM 1571 C CA . LYS A 1 195 ? 7.926 16.989 7.934 1.00 89.62 195 LYS A CA 1
ATOM 1572 C C . LYS A 1 195 ? 7.869 15.458 7.940 1.00 89.62 195 LYS A C 1
ATOM 1574 O O . LYS A 1 195 ? 7.358 14.846 8.878 1.00 89.62 195 LYS A O 1
ATOM 1579 N N . PHE A 1 196 ? 8.387 14.846 6.881 1.00 90.81 196 PHE A N 1
ATOM 1580 C CA . PHE A 1 196 ? 8.600 13.403 6.784 1.00 90.81 196 PHE A CA 1
ATOM 1581 C C . PHE A 1 196 ? 9.999 13.120 6.228 1.00 90.81 196 PHE A C 1
ATOM 1583 O O . PHE A 1 196 ? 10.668 14.018 5.713 1.00 90.81 196 PHE A O 1
ATOM 1590 N N . HIS A 1 197 ? 10.443 11.867 6.322 1.00 90.00 197 HIS A N 1
ATOM 1591 C CA . HIS A 1 197 ? 11.796 11.476 5.934 1.00 90.00 197 HIS A CA 1
ATOM 1592 C C . HIS A 1 197 ? 11.817 10.576 4.699 1.00 90.00 197 HIS A C 1
ATOM 1594 O O . HIS A 1 197 ? 10.915 9.770 4.453 1.00 90.00 197 HIS A O 1
ATOM 1600 N N . LEU A 1 198 ? 12.912 10.679 3.945 1.00 92.31 198 LEU A N 1
ATOM 1601 C CA . LEU A 1 198 ? 13.303 9.644 2.997 1.00 92.31 198 LEU A CA 1
ATOM 1602 C C . LEU A 1 198 ? 14.027 8.531 3.760 1.00 92.31 198 LEU A C 1
ATOM 1604 O O . LEU A 1 198 ? 14.668 8.788 4.776 1.00 92.31 198 LEU A O 1
ATOM 1608 N N . THR A 1 199 ? 13.969 7.298 3.266 1.00 92.50 199 THR A N 1
ATOM 1609 C CA . THR A 1 199 ? 14.725 6.172 3.824 1.00 92.50 199 THR A CA 1
ATOM 1610 C C . THR A 1 199 ? 15.831 5.767 2.853 1.00 92.50 199 THR A C 1
ATOM 1612 O O . THR A 1 199 ? 15.575 4.988 1.929 1.00 92.50 199 THR A O 1
ATOM 1615 N N . PRO A 1 200 ? 17.067 6.267 3.036 1.00 92.12 200 PRO A N 1
ATOM 1616 C CA . PRO A 1 200 ? 18.188 5.889 2.190 1.00 92.12 200 PRO A CA 1
ATOM 1617 C C . PRO A 1 200 ? 18.448 4.382 2.237 1.00 92.12 200 PRO A C 1
ATOM 1619 O O . PRO A 1 200 ? 18.284 3.734 3.272 1.00 92.12 200 PRO A O 1
ATOM 1622 N N . ILE A 1 201 ? 18.945 3.826 1.132 1.00 92.44 201 ILE A N 1
ATOM 1623 C CA . ILE A 1 201 ? 19.363 2.417 1.089 1.00 92.44 201 ILE A CA 1
ATOM 1624 C C . ILE A 1 201 ? 20.495 2.143 2.087 1.00 92.44 201 ILE A C 1
ATOM 1626 O O . ILE A 1 201 ? 20.527 1.061 2.666 1.00 92.44 201 ILE A O 1
ATOM 1630 N N . GLN A 1 202 ? 21.371 3.121 2.346 1.00 92.94 202 GLN A N 1
ATOM 1631 C CA . GLN A 1 202 ? 22.431 2.978 3.346 1.00 92.94 202 GLN A CA 1
ATOM 1632 C C . GLN A 1 202 ? 21.862 2.692 4.742 1.00 92.94 202 GLN A C 1
ATOM 1634 O O . GLN A 1 202 ? 22.254 1.707 5.351 1.00 92.94 202 GLN A O 1
ATOM 1639 N N . TRP A 1 203 ? 20.833 3.431 5.173 1.00 91.19 203 TRP A N 1
ATOM 1640 C CA . TRP A 1 203 ? 20.159 3.177 6.451 1.00 91.19 203 TRP A CA 1
ATOM 1641 C C . TRP A 1 203 ? 19.620 1.739 6.547 1.00 91.19 203 TRP A C 1
ATOM 1643 O O . TRP A 1 203 ? 19.716 1.092 7.587 1.00 91.19 203 TRP A O 1
ATOM 1653 N N . ARG A 1 204 ? 19.083 1.195 5.442 1.00 92.69 204 ARG A N 1
ATOM 1654 C CA . ARG A 1 204 ? 18.597 -0.197 5.393 1.00 92.69 204 ARG A CA 1
ATOM 1655 C C . ARG A 1 204 ? 19.739 -1.212 5.525 1.00 92.69 204 ARG A C 1
ATOM 1657 O O . ARG A 1 204 ? 19.542 -2.238 6.169 1.00 92.69 204 ARG A O 1
ATOM 1664 N N . LYS A 1 205 ? 20.908 -0.930 4.937 1.00 94.50 205 LYS A N 1
ATOM 1665 C CA . LYS A 1 205 ? 22.119 -1.756 5.081 1.00 94.50 205 LYS A CA 1
ATOM 1666 C C . LYS A 1 205 ? 22.651 -1.714 6.512 1.00 94.50 205 LYS A C 1
ATOM 1668 O O . LYS A 1 205 ? 22.935 -2.763 7.076 1.00 94.50 205 LYS A O 1
ATOM 1673 N N . ASP A 1 206 ? 22.706 -0.532 7.117 1.00 93.62 206 ASP A N 1
ATOM 1674 C CA . ASP A 1 206 ? 23.183 -0.363 8.493 1.00 93.62 206 ASP A CA 1
ATOM 1675 C C . ASP A 1 206 ? 22.266 -1.097 9.483 1.00 93.62 206 ASP A C 1
ATOM 1677 O O . ASP A 1 206 ? 22.740 -1.832 10.351 1.00 93.62 206 ASP A O 1
ATOM 1681 N N . ARG A 1 207 ? 20.942 -1.004 9.284 1.00 92.31 207 ARG A N 1
ATOM 1682 C CA . ARG A 1 207 ? 19.960 -1.781 10.053 1.00 92.31 207 ARG A CA 1
ATOM 1683 C C . ARG A 1 207 ? 20.149 -3.289 9.887 1.00 92.31 207 ARG A C 1
ATOM 1685 O O . ARG A 1 207 ? 19.970 -4.012 10.861 1.00 92.31 207 ARG A O 1
ATOM 1692 N N . LEU A 1 208 ? 20.470 -3.786 8.690 1.00 94.12 208 LEU A N 1
ATOM 1693 C CA . LEU A 1 208 ? 20.734 -5.217 8.491 1.00 94.12 208 LEU A CA 1
ATOM 1694 C C . LEU A 1 208 ? 21.920 -5.672 9.353 1.00 94.12 208 LEU A C 1
ATOM 1696 O O . LEU A 1 208 ? 21.792 -6.646 10.087 1.00 94.12 208 LEU A O 1
ATOM 1700 N N . VAL A 1 209 ? 23.018 -4.913 9.343 1.00 95.31 209 VAL A N 1
ATOM 1701 C CA . VAL A 1 209 ? 24.200 -5.195 10.173 1.00 95.31 209 VAL A CA 1
ATOM 1702 C C . VAL A 1 209 ? 23.858 -5.170 11.668 1.00 95.31 209 VAL A C 1
ATOM 1704 O O . VAL A 1 209 ? 24.318 -6.022 12.428 1.00 95.31 209 VAL A O 1
ATOM 1707 N N . GLU A 1 210 ? 23.041 -4.215 12.119 1.00 93.75 210 GLU A N 1
ATOM 1708 C CA . GLU A 1 210 ? 22.574 -4.162 13.511 1.00 93.75 210 GLU A CA 1
ATOM 1709 C C . GLU A 1 210 ? 21.728 -5.391 13.884 1.00 93.75 210 GLU A C 1
ATOM 1711 O O . GLU A 1 210 ? 21.922 -5.986 14.946 1.00 93.75 210 GLU A O 1
ATOM 1716 N N . GLN A 1 211 ? 20.818 -5.807 13.001 1.00 92.81 211 GLN A N 1
ATOM 1717 C CA . GLN A 1 211 ? 19.972 -6.981 13.219 1.00 92.81 211 GLN A CA 1
ATOM 1718 C C . GLN A 1 211 ? 20.795 -8.271 13.256 1.00 92.81 211 GLN A C 1
ATOM 1720 O O . GLN A 1 211 ? 20.555 -9.116 14.112 1.00 92.81 211 GLN A O 1
ATOM 1725 N N . GLU A 1 212 ? 21.803 -8.409 12.394 1.00 95.25 212 GLU A N 1
ATOM 1726 C CA . GLU A 1 212 ? 22.727 -9.547 12.424 1.00 95.25 212 GLU A CA 1
ATOM 1727 C C . GLU A 1 212 ? 23.507 -9.622 13.742 1.00 95.25 212 GLU A C 1
ATOM 1729 O O . GLU A 1 212 ? 23.681 -10.711 14.289 1.00 95.25 212 GLU A O 1
ATOM 1734 N N . LYS A 1 213 ? 23.935 -8.480 14.300 1.00 95.12 213 LYS A N 1
ATOM 1735 C CA . LYS A 1 213 ? 24.572 -8.436 15.628 1.00 95.12 213 LYS A CA 1
ATOM 1736 C C . LYS A 1 213 ? 23.619 -8.909 16.724 1.00 95.12 213 LYS A C 1
ATOM 1738 O O . LYS A 1 213 ? 24.006 -9.751 17.527 1.00 95.12 213 LYS A O 1
ATOM 1743 N N . LYS A 1 214 ? 22.374 -8.422 16.730 1.00 91.81 214 LYS A N 1
ATOM 1744 C CA . LYS A 1 214 ? 21.339 -8.858 17.684 1.00 91.81 214 LYS A CA 1
ATOM 1745 C C . LYS A 1 214 ? 21.065 -10.358 17.581 1.00 91.81 214 LYS A C 1
ATOM 1747 O O . LYS A 1 214 ? 21.025 -11.041 18.596 1.00 91.81 214 LYS A O 1
ATOM 1752 N N . ILE A 1 215 ? 20.949 -10.887 16.362 1.00 93.25 215 ILE A N 1
ATOM 1753 C CA . ILE A 1 215 ? 20.769 -12.327 16.125 1.00 93.25 215 ILE A CA 1
ATOM 1754 C C . ILE A 1 215 ? 21.950 -13.124 16.691 1.00 93.25 215 ILE A C 1
ATOM 1756 O O . ILE A 1 215 ? 21.731 -14.128 17.362 1.00 93.25 215 ILE A O 1
ATOM 1760 N N . ARG A 1 216 ? 23.194 -12.671 16.483 1.00 95.44 216 ARG A N 1
ATOM 1761 C CA . ARG A 1 216 ? 24.379 -13.328 17.060 1.00 95.44 216 ARG A CA 1
ATOM 1762 C C . ARG A 1 216 ? 24.349 -13.335 18.588 1.00 95.44 216 ARG A C 1
ATOM 1764 O O . ARG A 1 216 ? 24.595 -14.379 19.173 1.00 95.44 216 ARG A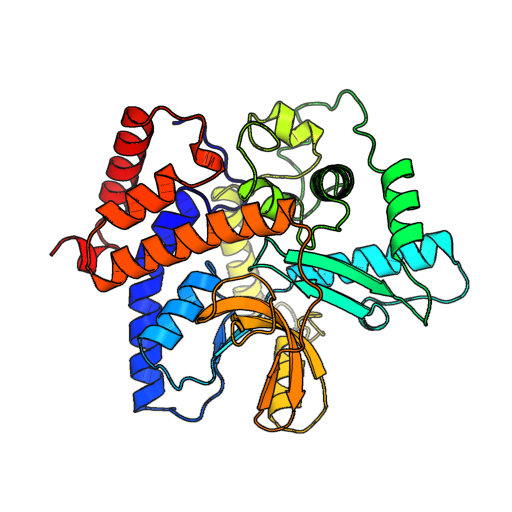 O 1
ATOM 1771 N N . LEU A 1 217 ? 23.997 -12.216 19.225 1.00 94.88 217 LEU A N 1
ATOM 1772 C CA . LEU A 1 217 ? 23.887 -12.140 20.688 1.00 94.88 217 LEU A CA 1
ATOM 1773 C C . LEU A 1 217 ? 22.822 -13.091 21.250 1.00 94.88 217 LEU A C 1
ATOM 1775 O O . LEU A 1 217 ? 23.045 -13.681 22.304 1.00 94.88 217 LEU A O 1
ATOM 1779 N N . LEU A 1 218 ? 21.703 -13.268 20.539 1.00 93.75 218 LEU A N 1
ATOM 1780 C CA . LEU A 1 218 ? 20.670 -14.243 20.902 1.00 93.75 218 LEU A CA 1
ATOM 1781 C C . LEU A 1 218 ? 21.175 -15.689 20.768 1.00 93.75 218 LEU A C 1
ATOM 1783 O O . LEU A 1 218 ? 20.931 -16.495 21.657 1.00 93.75 218 LEU A O 1
ATOM 1787 N N . ILE A 1 219 ? 21.886 -16.017 19.680 1.00 95.00 219 ILE A N 1
ATOM 1788 C CA . ILE A 1 219 ? 22.455 -17.361 19.451 1.00 95.00 219 ILE A CA 1
ATOM 1789 C C . ILE A 1 219 ? 23.530 -17.695 20.490 1.00 95.00 219 ILE A C 1
ATOM 1791 O O . ILE A 1 219 ? 23.622 -18.830 20.940 1.00 95.00 219 ILE A O 1
ATOM 1795 N N . GLU A 1 220 ? 24.343 -16.711 20.867 1.00 96.75 220 GLU A N 1
ATOM 1796 C CA . GLU A 1 220 ? 25.387 -16.848 21.886 1.00 96.75 220 GLU A CA 1
ATOM 1797 C C . GLU A 1 220 ? 24.837 -16.782 23.323 1.00 96.75 220 GLU A C 1
ATOM 1799 O O . GLU A 1 220 ? 25.626 -16.756 24.265 1.00 96.75 220 GLU A O 1
ATOM 1804 N N . GLU A 1 221 ? 23.511 -16.706 23.495 1.00 93.38 221 GLU A N 1
ATOM 1805 C CA . GLU A 1 221 ? 22.815 -16.606 24.789 1.00 93.38 221 GLU A CA 1
ATOM 1806 C C . GLU A 1 221 ? 23.271 -15.415 25.657 1.00 93.38 221 GLU A C 1
ATOM 1808 O O . GLU A 1 221 ? 23.094 -15.391 26.875 1.00 93.38 221 GLU A O 1
ATOM 1813 N N . LYS A 1 222 ? 23.839 -14.379 25.027 1.00 94.88 222 LYS A N 1
ATOM 1814 C CA . LYS A 1 222 ? 24.294 -13.148 25.695 1.00 94.88 222 LYS A CA 1
ATOM 1815 C C . LYS A 1 222 ? 23.155 -12.178 25.989 1.00 94.88 222 LYS A C 1
ATOM 1817 O O . LYS A 1 222 ? 23.286 -11.332 26.870 1.00 94.88 222 LYS A O 1
ATOM 1822 N N . GLU A 1 223 ? 22.046 -12.295 25.266 1.00 90.94 223 GLU A N 1
ATOM 1823 C CA . GLU A 1 223 ? 20.804 -11.575 25.536 1.00 90.94 223 GLU A CA 1
ATOM 1824 C C . GLU A 1 223 ? 19.623 -12.555 25.561 1.00 90.94 223 GLU A C 1
ATOM 1826 O O . GLU A 1 223 ? 19.555 -13.452 24.719 1.00 90.94 223 GLU A O 1
ATOM 1831 N N . PRO A 1 224 ? 18.661 -12.399 26.489 1.00 89.25 224 PRO A N 1
ATOM 1832 C CA . PRO A 1 224 ? 17.499 -13.273 26.536 1.00 89.25 224 PRO A CA 1
ATOM 1833 C C . PRO A 1 224 ? 16.519 -12.953 25.401 1.00 89.25 224 PRO A C 1
ATOM 1835 O O . PRO A 1 224 ? 16.211 -11.787 25.132 1.00 89.25 224 PRO A O 1
ATOM 1838 N N . LEU A 1 225 ? 15.943 -13.995 24.794 1.00 89.19 225 LEU A N 1
ATOM 1839 C CA . LEU A 1 225 ? 14.841 -13.840 23.847 1.00 89.19 225 LEU A CA 1
ATOM 1840 C C . LEU A 1 225 ? 13.601 -13.299 24.574 1.00 89.19 225 LEU A C 1
ATOM 1842 O O . LEU A 1 225 ? 12.997 -13.978 25.403 1.00 89.19 225 LEU A O 1
ATOM 1846 N N . LYS A 1 226 ? 13.192 -12.075 24.238 1.00 88.56 226 LYS A N 1
ATOM 1847 C CA . LYS A 1 226 ? 11.961 -11.468 24.757 1.00 88.56 226 LYS A CA 1
ATOM 1848 C C . LYS A 1 226 ? 10.812 -11.733 23.793 1.00 88.56 226 LYS A C 1
ATOM 1850 O O . LYS A 1 226 ? 10.801 -11.207 22.683 1.00 88.56 226 LYS A O 1
ATOM 1855 N N . ILE A 1 227 ? 9.836 -12.524 24.230 1.00 89.00 227 ILE A N 1
ATOM 1856 C CA . ILE A 1 227 ? 8.606 -12.774 23.473 1.00 89.00 227 ILE A CA 1
ATOM 1857 C C . ILE A 1 227 ? 7.551 -11.774 23.941 1.00 89.00 227 ILE A C 1
ATOM 1859 O O . ILE A 1 227 ? 6.999 -11.896 25.032 1.00 89.00 227 ILE A O 1
ATOM 1863 N N . THR A 1 228 ? 7.278 -10.771 23.114 1.00 89.81 228 THR A N 1
ATOM 1864 C CA . THR A 1 228 ? 6.227 -9.774 23.339 1.00 89.81 228 THR A CA 1
ATOM 1865 C C . THR A 1 228 ? 5.315 -9.693 22.121 1.00 89.81 228 THR A C 1
ATOM 1867 O O . THR A 1 228 ? 5.689 -10.097 21.019 1.00 89.81 228 THR A O 1
ATOM 1870 N N . SER A 1 229 ? 4.098 -9.175 22.304 1.00 87.25 229 SER A N 1
ATOM 1871 C CA . SER A 1 229 ? 3.220 -8.895 21.165 1.00 87.25 229 SER A CA 1
ATOM 1872 C C . SER A 1 229 ? 3.866 -7.850 20.254 1.00 87.25 229 SER A C 1
ATOM 1874 O O . SER A 1 229 ? 4.333 -6.816 20.733 1.00 87.25 229 SER A O 1
ATOM 1876 N N . SER A 1 230 ? 3.877 -8.106 18.945 1.00 88.56 230 SER A N 1
ATOM 1877 C CA . SER A 1 230 ? 4.353 -7.145 17.945 1.00 88.56 230 SER A CA 1
ATOM 1878 C C . SER A 1 230 ? 3.324 -6.055 17.626 1.00 88.56 230 SER A C 1
ATOM 1880 O O . SER A 1 230 ? 3.682 -5.031 17.052 1.00 88.56 230 SER A O 1
ATOM 1882 N N . GLY A 1 231 ? 2.049 -6.275 17.970 1.00 86.25 231 GLY A N 1
ATOM 1883 C CA . GLY A 1 231 ? 0.927 -5.439 17.529 1.00 86.25 231 GLY A CA 1
ATOM 1884 C C . GLY A 1 231 ? 0.478 -5.688 16.082 1.00 86.25 231 GLY A C 1
ATOM 1885 O O . GLY A 1 231 ? -0.405 -4.986 15.601 1.00 86.25 231 GLY A O 1
ATOM 1886 N N . GLU A 1 232 ? 1.063 -6.673 15.394 1.00 89.94 232 GLU A N 1
ATOM 1887 C CA . GLU A 1 232 ? 0.663 -7.090 14.046 1.00 89.94 232 GLU A CA 1
ATOM 1888 C C . GLU A 1 232 ? -0.554 -8.028 14.082 1.00 89.94 232 GLU A C 1
ATOM 1890 O O . GLU A 1 232 ? -0.674 -8.885 14.960 1.00 89.94 232 GLU A O 1
ATOM 1895 N N . GLU A 1 233 ? -1.424 -7.946 13.074 1.00 91.75 233 GLU A N 1
ATOM 1896 C CA . GLU A 1 233 ? -2.639 -8.778 13.003 1.00 91.75 233 GLU A CA 1
ATOM 1897 C C . GLU A 1 233 ? -2.388 -10.208 12.494 1.00 91.75 233 GLU A C 1
ATOM 1899 O O . GLU A 1 233 ? -3.282 -11.043 12.573 1.00 91.75 233 GLU A O 1
ATOM 1904 N N . GLY A 1 234 ? -1.188 -10.540 12.001 1.00 94.50 234 GLY A N 1
ATOM 1905 C CA . GLY A 1 234 ? -0.925 -11.830 11.342 1.00 94.50 234 GLY A CA 1
ATOM 1906 C C . GLY A 1 234 ? -1.290 -13.055 12.193 1.00 94.50 234 GLY A C 1
ATOM 1907 O O . GLY A 1 234 ? -1.965 -13.966 11.720 1.00 94.50 234 GLY A O 1
ATOM 1908 N N . ILE A 1 235 ? -0.918 -13.056 13.478 1.00 94.69 235 ILE A N 1
ATOM 1909 C CA . ILE A 1 235 ? -1.265 -14.150 14.401 1.00 94.69 235 ILE A CA 1
ATOM 1910 C C . ILE A 1 235 ? -2.773 -14.201 14.671 1.00 94.69 235 ILE A C 1
ATOM 1912 O O . ILE A 1 235 ? -3.338 -15.289 14.763 1.00 94.69 235 ILE A O 1
ATOM 1916 N N . ARG A 1 236 ? -3.441 -13.047 14.775 1.00 95.00 236 ARG A N 1
ATOM 1917 C CA . ARG A 1 236 ? -4.893 -12.975 14.991 1.00 95.00 236 ARG A CA 1
ATOM 1918 C C . ARG A 1 236 ? -5.672 -13.442 13.766 1.00 95.00 236 ARG A C 1
ATOM 1920 O O . ARG A 1 236 ? -6.634 -14.186 13.901 1.00 95.00 236 ARG A O 1
ATOM 1927 N N . GLN A 1 237 ? -5.212 -13.094 12.567 1.00 97.31 237 GLN A N 1
ATOM 1928 C CA . GLN A 1 237 ? -5.775 -13.600 11.316 1.00 97.31 237 GLN A CA 1
ATOM 1929 C C . GLN A 1 237 ? -5.653 -15.128 11.240 1.00 97.31 237 GLN A C 1
ATOM 1931 O O . GLN A 1 237 ? -6.634 -15.795 10.928 1.00 97.31 237 GLN A O 1
ATOM 1936 N N . ILE A 1 238 ? -4.496 -15.700 11.608 1.00 97.94 238 ILE A N 1
ATOM 1937 C CA . ILE A 1 238 ? -4.319 -17.161 11.688 1.00 97.94 238 ILE A CA 1
ATOM 1938 C C . ILE A 1 238 ? -5.285 -17.775 12.710 1.00 97.94 238 ILE A C 1
ATOM 1940 O O . ILE A 1 238 ? -5.978 -18.735 12.386 1.00 97.94 238 ILE A O 1
ATOM 1944 N N . LYS A 1 239 ? -5.380 -17.215 13.924 1.00 97.88 239 LYS A N 1
ATOM 1945 C CA . LYS A 1 239 ? -6.332 -17.675 14.952 1.00 97.88 239 LYS A CA 1
ATOM 1946 C C . LYS A 1 239 ? -7.776 -17.650 14.447 1.00 97.88 239 LYS A C 1
ATOM 1948 O O . LYS A 1 239 ? -8.504 -18.623 14.642 1.00 97.88 239 LYS A O 1
ATOM 1953 N N . ALA A 1 240 ? -8.175 -16.582 13.761 1.00 98.31 240 ALA A N 1
ATOM 1954 C CA . ALA A 1 240 ? -9.509 -16.453 13.189 1.00 98.31 240 ALA A CA 1
ATOM 1955 C C . ALA A 1 240 ? -9.773 -17.492 12.088 1.00 98.31 240 ALA A C 1
ATOM 1957 O O . ALA A 1 240 ? -10.810 -18.152 12.109 1.00 98.31 240 ALA A O 1
ATOM 1958 N N . LEU A 1 241 ? -8.811 -17.716 11.186 1.00 98.50 241 LEU A N 1
ATOM 1959 C CA . LEU A 1 241 ? -8.887 -18.749 10.143 1.00 98.50 241 LEU A CA 1
ATOM 1960 C C . LEU A 1 241 ? -8.917 -20.174 10.713 1.00 98.50 241 LEU A C 1
ATOM 1962 O O . LEU A 1 241 ? -9.520 -21.060 10.116 1.00 98.50 241 LEU A O 1
ATOM 1966 N N . LEU A 1 242 ? -8.333 -20.389 11.893 1.00 98.38 242 LEU A N 1
ATOM 1967 C CA . LEU A 1 242 ? -8.445 -21.636 12.655 1.00 98.38 242 LEU A CA 1
ATOM 1968 C C . LEU A 1 242 ? -9.750 -21.739 13.466 1.00 98.38 242 LEU A C 1
ATOM 1970 O O . LEU A 1 242 ? -9.969 -22.745 14.134 1.00 98.38 242 LEU A O 1
ATOM 1974 N N . GLY A 1 243 ? -10.631 -20.735 13.402 1.00 97.88 243 GLY A N 1
ATOM 1975 C CA . GLY A 1 243 ? -11.929 -20.730 14.081 1.00 97.88 243 GLY A CA 1
ATOM 1976 C C . GLY A 1 243 ? -11.878 -20.356 15.564 1.00 97.88 243 GLY A C 1
ATOM 1977 O O . GLY A 1 243 ? -12.870 -20.540 16.262 1.00 97.88 243 GLY A O 1
ATOM 1978 N N . MET A 1 244 ? -10.751 -19.831 16.054 1.00 98.25 244 MET A N 1
ATOM 1979 C CA . MET A 1 244 ? -10.587 -19.457 17.466 1.00 98.25 244 MET A CA 1
ATOM 1980 C C . MET A 1 244 ? -11.252 -18.118 17.814 1.00 98.25 244 MET A C 1
ATOM 1982 O O . MET A 1 244 ? -11.602 -17.889 18.967 1.00 98.25 244 MET A O 1
ATOM 1986 N N . GLU A 1 245 ? -11.413 -17.223 16.837 1.00 96.62 245 GLU A N 1
ATOM 1987 C CA . GLU A 1 245 ? -12.098 -15.937 16.997 1.00 96.62 245 GLU A CA 1
ATOM 1988 C C . GLU A 1 245 ? -12.761 -15.503 15.679 1.00 96.62 245 GLU A C 1
ATOM 1990 O O . GLU A 1 245 ? -12.469 -16.039 14.610 1.00 96.62 245 GLU A O 1
ATOM 1995 N N . THR A 1 246 ? -13.662 -14.520 15.743 1.00 97.50 246 THR A N 1
ATOM 1996 C CA . THR A 1 246 ? -14.046 -13.737 14.559 1.00 97.50 246 THR A CA 1
ATOM 1997 C C . THR A 1 246 ? -13.257 -12.438 14.587 1.00 97.50 246 THR A C 1
ATOM 1999 O O . THR A 1 246 ? -13.304 -11.717 15.581 1.00 97.50 246 THR A O 1
ATOM 2002 N N . LEU A 1 247 ? -12.561 -12.129 13.496 1.00 97.00 247 LEU A N 1
ATOM 2003 C CA . LEU A 1 247 ? -11.739 -10.926 13.379 1.00 97.00 247 LEU A CA 1
ATOM 2004 C C . LEU A 1 247 ? -12.240 -10.059 12.227 1.00 97.00 247 LEU A C 1
ATOM 2006 O O . LEU A 1 247 ? -12.472 -10.559 11.130 1.00 97.00 247 LEU A O 1
ATOM 2010 N N . ILE A 1 248 ? -12.367 -8.756 12.461 1.00 96.69 248 ILE A N 1
ATOM 2011 C CA . ILE A 1 248 ? -12.598 -7.764 11.409 1.00 96.69 248 ILE A CA 1
ATOM 2012 C C . ILE A 1 248 ? -11.353 -6.890 11.332 1.00 96.69 248 ILE A C 1
ATOM 2014 O O . ILE A 1 248 ? -10.993 -6.248 12.315 1.00 96.69 248 ILE A O 1
ATOM 2018 N N . THR A 1 249 ? -10.679 -6.895 10.186 1.00 96.44 249 THR A N 1
ATOM 2019 C CA . THR A 1 249 ? -9.465 -6.097 9.964 1.00 96.44 249 THR A CA 1
ATOM 2020 C C . THR A 1 249 ? -9.273 -5.797 8.478 1.00 96.44 249 THR A C 1
ATOM 2022 O O . THR A 1 249 ? -9.886 -6.457 7.631 1.00 96.44 249 THR A O 1
ATOM 2025 N N . ASN A 1 250 ? -8.451 -4.800 8.148 1.00 96.75 250 ASN A N 1
ATOM 2026 C CA . ASN A 1 250 ? -8.105 -4.464 6.770 1.00 96.75 250 ASN A CA 1
ATOM 2027 C C . ASN A 1 250 ? -7.166 -5.509 6.157 1.00 96.75 250 ASN A C 1
ATOM 2029 O O . ASN A 1 250 ? -6.288 -6.063 6.815 1.00 96.75 250 ASN A O 1
ATOM 2033 N N . VAL A 1 251 ? -7.374 -5.796 4.874 1.00 98.06 251 VAL A N 1
ATOM 2034 C CA . VAL A 1 251 ? -6.620 -6.802 4.121 1.00 98.06 251 VAL A CA 1
ATOM 2035 C C . VAL A 1 251 ? -6.530 -6.367 2.668 1.00 98.06 251 VAL A C 1
ATOM 2037 O O . VAL A 1 251 ? -7.473 -5.799 2.116 1.00 98.06 251 VAL A O 1
ATOM 2040 N N . ASN A 1 252 ? -5.422 -6.714 2.020 1.00 98.75 252 ASN A N 1
ATOM 2041 C CA . ASN A 1 252 ? -5.306 -6.652 0.572 1.00 98.75 252 ASN A CA 1
ATOM 2042 C C . ASN A 1 252 ? -5.869 -7.933 -0.056 1.00 98.75 252 ASN A C 1
ATOM 2044 O O . ASN A 1 252 ? -5.357 -9.026 0.188 1.00 98.75 252 ASN A O 1
ATOM 2048 N N . HIS A 1 253 ? -6.911 -7.810 -0.873 1.00 98.56 253 HIS A N 1
ATOM 2049 C CA . HIS A 1 253 ? -7.573 -8.936 -1.534 1.00 98.56 253 HIS A CA 1
ATOM 2050 C C . HIS A 1 253 ? -8.079 -8.529 -2.920 1.00 98.56 253 HIS A C 1
ATOM 2052 O O . HIS A 1 253 ? -8.238 -7.342 -3.206 1.00 98.56 253 HIS A O 1
ATOM 2058 N N . LEU A 1 254 ? -8.362 -9.501 -3.794 1.00 98.31 254 LEU A N 1
ATOM 2059 C CA . LEU A 1 254 ? -9.052 -9.223 -5.054 1.00 98.31 254 LEU A CA 1
ATOM 2060 C C . LEU A 1 254 ? -10.362 -8.472 -4.796 1.00 98.31 254 LEU A C 1
ATOM 2062 O O . LEU A 1 254 ? -11.124 -8.812 -3.885 1.00 98.31 254 LEU A O 1
ATOM 2066 N N . ASN A 1 255 ? -10.629 -7.464 -5.619 1.00 98.56 255 ASN A N 1
ATOM 2067 C CA . ASN A 1 255 ? -11.886 -6.745 -5.629 1.00 98.56 255 ASN A CA 1
ATOM 2068 C C . ASN A 1 255 ? -12.968 -7.629 -6.254 1.00 98.56 255 ASN A C 1
ATOM 2070 O O . ASN A 1 255 ? -13.003 -7.833 -7.468 1.00 98.56 255 ASN A O 1
ATOM 2074 N N . LEU A 1 256 ? -13.846 -8.135 -5.401 1.00 97.62 256 LEU A N 1
ATOM 2075 C CA . LEU A 1 256 ? -15.052 -8.893 -5.715 1.00 97.62 256 LEU A CA 1
ATOM 2076 C C . LEU A 1 256 ? -16.305 -7.996 -5.700 1.00 97.62 256 LEU A C 1
ATOM 2078 O O . LEU A 1 256 ? -17.420 -8.491 -5.815 1.00 97.62 256 LEU A O 1
ATOM 2082 N N . GLY A 1 257 ? -16.125 -6.678 -5.554 1.00 97.88 257 GLY A N 1
ATOM 2083 C CA . GLY A 1 257 ? -17.194 -5.678 -5.476 1.00 97.88 257 GLY A CA 1
ATOM 2084 C C . GLY A 1 257 ? -17.182 -4.869 -4.180 1.00 97.88 257 GLY A C 1
ATOM 2085 O O . GLY A 1 257 ? -17.935 -3.904 -4.056 1.00 97.88 257 GLY A O 1
ATOM 2086 N N . GLN A 1 258 ? -16.310 -5.219 -3.231 1.00 98.25 258 GLN A N 1
ATOM 2087 C CA . GLN A 1 258 ? -16.218 -4.543 -1.942 1.00 98.25 258 GLN A CA 1
ATOM 2088 C C . GLN A 1 258 ? -15.683 -3.111 -2.040 1.00 98.25 258 GLN A C 1
ATOM 2090 O O . GLN A 1 258 ? -16.065 -2.268 -1.234 1.00 98.25 258 GLN A O 1
ATOM 2095 N N . ALA A 1 259 ? -14.847 -2.811 -3.040 1.00 98.00 259 ALA A N 1
ATOM 2096 C CA . ALA A 1 259 ? -14.371 -1.460 -3.314 1.00 98.00 259 ALA A CA 1
ATOM 2097 C C . ALA A 1 259 ? -15.133 -0.877 -4.513 1.00 98.00 259 ALA A C 1
ATOM 2099 O O . ALA A 1 259 ? -14.731 -1.010 -5.675 1.00 98.00 259 ALA A O 1
ATOM 2100 N N . GLN A 1 260 ? -16.278 -0.253 -4.226 1.00 96.12 260 GLN A N 1
ATOM 2101 C CA . GLN A 1 260 ? -17.197 0.239 -5.250 1.00 96.12 260 GLN A CA 1
ATOM 2102 C C . GLN A 1 260 ? -16.539 1.254 -6.192 1.00 96.12 260 GLN A C 1
ATOM 2104 O O . GLN A 1 260 ? -15.835 2.174 -5.778 1.00 96.12 260 GLN A O 1
ATOM 2109 N N . GLY A 1 261 ? -16.817 1.110 -7.487 1.00 95.44 261 GLY A N 1
ATOM 2110 C CA . GLY A 1 261 ? -16.264 1.966 -8.533 1.00 95.44 261 GLY A CA 1
ATOM 2111 C C . GLY A 1 261 ? -14.864 1.562 -8.994 1.00 95.44 261 GLY A C 1
ATOM 2112 O O . GLY A 1 261 ? -14.504 1.927 -10.110 1.00 95.44 261 GLY A O 1
ATOM 2113 N N . LEU A 1 262 ? -14.096 0.786 -8.222 1.00 98.00 262 LEU A N 1
ATOM 2114 C CA . LEU A 1 262 ? -12.794 0.265 -8.651 1.00 98.00 262 LEU A CA 1
ATOM 2115 C C . LEU A 1 262 ? -12.954 -1.009 -9.513 1.00 98.00 262 LEU A C 1
ATOM 2117 O O . LEU A 1 262 ? -13.940 -1.729 -9.353 1.00 98.00 262 LEU A O 1
ATOM 2121 N N . PRO A 1 263 ? -12.021 -1.304 -10.442 1.00 97.38 263 PRO A N 1
ATOM 2122 C CA . PRO A 1 263 ? -12.083 -2.506 -11.277 1.00 97.38 263 PRO A CA 1
ATOM 2123 C C . PRO A 1 263 ? -12.150 -3.806 -10.465 1.00 97.38 263 PRO A C 1
ATOM 2125 O O . PRO A 1 263 ? -11.408 -3.966 -9.493 1.00 97.38 263 PRO A O 1
ATOM 2128 N N . LEU A 1 264 ? -13.006 -4.740 -10.888 1.00 98.06 264 LEU A N 1
ATOM 2129 C CA . LEU A 1 264 ? -13.049 -6.101 -10.343 1.00 98.06 264 LEU A CA 1
ATOM 2130 C C . LEU A 1 264 ? -11.782 -6.884 -10.712 1.00 98.06 264 LEU A C 1
ATOM 2132 O O . LEU A 1 264 ? -11.127 -6.583 -11.712 1.00 98.06 264 LEU A O 1
ATOM 2136 N N . GLY A 1 265 ? -11.435 -7.879 -9.895 1.00 97.25 265 GLY A N 1
ATOM 2137 C CA . GLY A 1 265 ? -10.272 -8.748 -10.114 1.00 97.25 265 GLY A CA 1
ATOM 2138 C C . GLY A 1 265 ? -8.915 -8.075 -9.880 1.00 97.25 265 GLY A C 1
ATOM 2139 O O . GLY A 1 265 ? -7.877 -8.714 -10.021 1.00 97.25 265 GLY A O 1
ATOM 2140 N N . GLN A 1 266 ? -8.892 -6.800 -9.490 1.00 97.94 266 GLN A N 1
ATOM 2141 C CA . GLN A 1 266 ? -7.678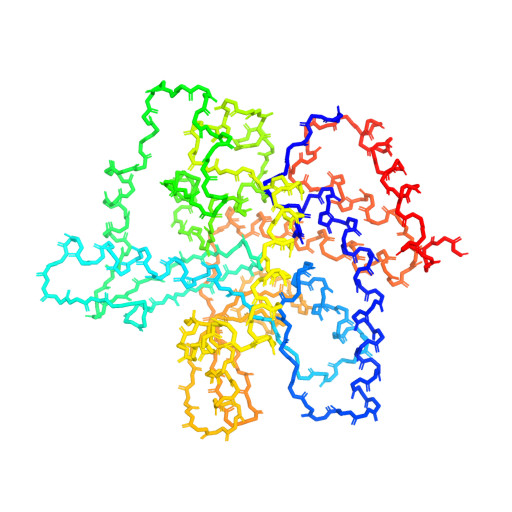 -6.128 -9.033 1.00 97.94 266 GLN A CA 1
ATOM 2142 C C . GLN A 1 266 ? -7.573 -6.148 -7.515 1.00 97.94 266 GLN A C 1
ATOM 2144 O O . GLN A 1 266 ? -8.588 -6.082 -6.831 1.00 97.94 266 GLN A O 1
ATOM 2149 N N . VAL A 1 267 ? -6.353 -6.207 -6.984 1.00 98.62 267 VAL A N 1
ATOM 2150 C CA . VAL A 1 267 ? -6.137 -6.139 -5.533 1.00 98.62 267 VAL A CA 1
ATOM 2151 C C 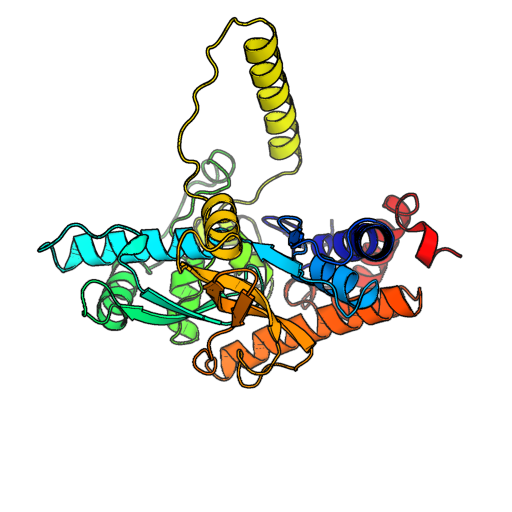. VAL A 1 267 ? -6.488 -4.744 -5.022 1.00 98.62 267 VAL A C 1
ATOM 2153 O O . VAL A 1 267 ? -6.026 -3.736 -5.560 1.00 98.62 267 VAL A O 1
ATOM 2156 N N . VAL A 1 268 ? -7.304 -4.716 -3.977 1.00 98.75 268 VAL A N 1
ATOM 2157 C CA . VAL A 1 268 ? -7.710 -3.534 -3.215 1.00 98.75 268 VAL A CA 1
ATOM 2158 C C . VAL A 1 268 ? -7.515 -3.817 -1.734 1.00 98.75 268 VAL A C 1
ATOM 2160 O O . VAL A 1 268 ? -7.463 -4.977 -1.326 1.00 98.75 268 VAL A O 1
ATOM 2163 N N . GLU A 1 269 ? -7.435 -2.763 -0.933 1.00 98.62 269 GLU A N 1
ATOM 2164 C CA . GLU A 1 269 ? -7.372 -2.870 0.519 1.00 98.62 269 GLU A CA 1
ATOM 2165 C C . GLU A 1 269 ? -8.660 -2.344 1.146 1.00 98.62 269 GLU A C 1
ATOM 2167 O O . GLU A 1 269 ? -9.008 -1.174 0.972 1.00 98.62 269 GLU A O 1
ATOM 2172 N N . THR A 1 270 ? -9.370 -3.230 1.843 1.00 98.31 270 THR A N 1
ATOM 2173 C CA . THR A 1 270 ? -10.627 -2.961 2.558 1.00 98.31 270 THR A CA 1
ATOM 2174 C C . THR A 1 270 ? -10.689 -3.813 3.820 1.00 98.31 270 THR A C 1
ATOM 2176 O O . THR A 1 270 ? -9.908 -4.751 3.975 1.00 98.31 270 THR A O 1
ATOM 2179 N N . ASN A 1 271 ? -11.661 -3.561 4.694 1.00 98.06 271 ASN A N 1
ATOM 2180 C CA . ASN A 1 271 ? -11.963 -4.503 5.770 1.00 98.06 271 ASN A CA 1
ATOM 2181 C C . ASN A 1 271 ? -12.475 -5.846 5.225 1.00 98.06 271 ASN A C 1
ATOM 2183 O O . ASN A 1 271 ? -13.122 -5.917 4.173 1.00 98.06 271 ASN A O 1
ATOM 2187 N N . ALA A 1 272 ? -12.199 -6.912 5.968 1.00 98.31 272 ALA A N 1
ATOM 2188 C CA . ALA A 1 272 ? -12.779 -8.230 5.771 1.00 98.31 272 ALA A CA 1
ATOM 2189 C C . ALA A 1 272 ? -13.073 -8.894 7.116 1.00 98.31 272 ALA A C 1
ATOM 2191 O O . ALA A 1 272 ? -12.409 -8.630 8.119 1.00 98.31 272 ALA A O 1
ATOM 2192 N N . VAL A 1 273 ? -14.065 -9.781 7.113 1.00 98.44 273 VAL A N 1
ATOM 2193 C CA . VAL A 1 273 ? -14.387 -10.655 8.239 1.00 98.44 273 VAL A CA 1
ATOM 2194 C C . VAL A 1 273 ? -13.650 -11.979 8.055 1.00 98.44 273 VAL A C 1
ATOM 2196 O O . VAL A 1 273 ? -13.887 -12.691 7.076 1.00 98.44 273 VAL A O 1
ATOM 2199 N N . PHE A 1 274 ? -12.788 -12.316 9.007 1.00 98.62 274 PHE A N 1
ATOM 2200 C CA . PHE A 1 274 ? -12.124 -13.609 9.124 1.00 98.62 274 PHE A CA 1
ATOM 2201 C C . PHE A 1 274 ? -12.893 -14.506 10.092 1.00 98.62 274 PHE A C 1
ATOM 2203 O O . PHE A 1 274 ? -13.274 -14.080 11.186 1.00 98.62 274 PHE A O 1
ATOM 2210 N N . ARG A 1 275 ? -13.105 -15.755 9.677 1.00 98.25 275 ARG A N 1
ATOM 2211 C CA . ARG A 1 275 ? -13.699 -16.850 10.460 1.00 98.25 275 ARG A CA 1
ATOM 2212 C C . ARG A 1 275 ? -13.004 -18.157 10.079 1.00 98.25 275 ARG A C 1
ATOM 2214 O O . ARG A 1 275 ? -12.137 -18.149 9.206 1.00 98.25 275 ARG A O 1
ATOM 2221 N N . TYR A 1 276 ? -13.433 -19.268 10.679 1.00 98.38 276 TYR A N 1
ATOM 2222 C CA . TYR A 1 276 ? -12.949 -20.603 10.331 1.00 98.38 276 TYR A CA 1
ATOM 2223 C C . TYR A 1 276 ? -12.913 -20.815 8.808 1.00 98.38 276 TYR A C 1
ATOM 2225 O O . TYR A 1 276 ? -13.945 -20.716 8.144 1.00 98.38 276 TYR A O 1
ATOM 2233 N N . ASP A 1 277 ? -11.707 -21.048 8.286 1.00 98.31 277 ASP A N 1
ATOM 2234 C CA . ASP A 1 277 ? -11.370 -21.241 6.871 1.00 98.31 277 ASP A CA 1
ATOM 2235 C C . ASP A 1 277 ? -12.016 -20.230 5.897 1.00 98.31 277 ASP A C 1
ATOM 2237 O O . ASP A 1 277 ? -12.319 -20.556 4.749 1.00 98.31 277 ASP A O 1
ATOM 2241 N N . SER A 1 278 ? -12.249 -18.989 6.340 1.00 98.06 278 SER A N 1
ATOM 2242 C CA . SER A 1 278 ? -13.005 -18.003 5.564 1.00 98.06 278 SER A CA 1
ATOM 2243 C C . SER A 1 278 ? -12.484 -16.581 5.730 1.00 98.06 278 SER A C 1
ATOM 2245 O O . SER A 1 278 ? -12.264 -16.098 6.841 1.00 98.06 278 SER A O 1
ATOM 2247 N N . LEU A 1 279 ? -12.423 -15.874 4.602 1.00 98.12 279 LEU A N 1
ATOM 2248 C CA . LEU A 1 279 ? -12.174 -14.441 4.496 1.00 98.12 279 LEU A CA 1
ATOM 2249 C C . LEU A 1 279 ? -13.273 -13.841 3.618 1.00 98.12 279 LEU A C 1
ATOM 2251 O O . LEU A 1 279 ? -13.395 -14.179 2.443 1.00 98.12 279 LEU A O 1
ATOM 2255 N N . THR A 1 280 ? -14.086 -12.953 4.186 1.00 98.31 280 THR A N 1
ATOM 2256 C CA . THR A 1 280 ? -15.187 -12.299 3.466 1.00 98.31 280 THR A CA 1
ATOM 2257 C C . THR A 1 280 ? -14.994 -10.784 3.487 1.00 98.31 280 THR A C 1
ATOM 2259 O O . THR A 1 280 ? -15.191 -10.172 4.540 1.00 98.31 280 THR A O 1
ATOM 2262 N N . PRO A 1 281 ? -14.611 -10.152 2.361 1.00 98.19 281 PRO A N 1
ATOM 2263 C CA . PRO A 1 281 ? -14.468 -8.702 2.296 1.00 98.19 281 PRO A CA 1
ATOM 2264 C C . PRO A 1 281 ? -15.792 -7.983 2.591 1.00 98.19 281 PRO A C 1
ATOM 2266 O O . PRO A 1 281 ? -16.850 -8.402 2.123 1.00 98.19 281 PRO A O 1
ATOM 2269 N N . THR A 1 282 ? -15.742 -6.889 3.349 1.00 97.00 282 THR A N 1
ATOM 2270 C CA . THR A 1 282 ? -16.916 -6.052 3.632 1.00 97.00 282 THR A CA 1
ATOM 2271 C C . THR A 1 282 ? -17.015 -4.920 2.622 1.00 97.00 282 THR A C 1
ATOM 2273 O O . THR A 1 282 ? -16.001 -4.305 2.298 1.00 97.00 282 THR A O 1
ATOM 2276 N N . ILE A 1 283 ? -18.227 -4.604 2.164 1.00 97.62 283 ILE A N 1
ATOM 2277 C CA . ILE A 1 283 ? -18.455 -3.496 1.230 1.00 97.62 283 ILE A CA 1
ATOM 2278 C C . ILE A 1 283 ? -18.088 -2.175 1.912 1.00 97.62 283 ILE A C 1
ATOM 2280 O O . ILE A 1 283 ? -18.750 -1.768 2.864 1.00 97.62 283 ILE A O 1
ATOM 2284 N N . ALA A 1 284 ? -17.053 -1.516 1.398 1.00 96.94 284 ALA A N 1
ATOM 2285 C CA . ALA A 1 284 ? -16.622 -0.205 1.857 1.00 96.94 284 ALA A CA 1
ATOM 2286 C C . ALA A 1 284 ? -17.439 0.905 1.185 1.00 96.94 284 ALA A C 1
ATOM 2288 O O . ALA A 1 284 ? -17.951 0.734 0.066 1.00 96.94 284 ALA A O 1
ATOM 2289 N N . LYS A 1 285 ? -17.534 2.082 1.816 1.00 94.69 285 LYS A N 1
ATOM 2290 C CA . LYS A 1 285 ? -18.120 3.242 1.137 1.00 94.69 285 LYS A CA 1
ATOM 2291 C C . LYS A 1 285 ? -17.290 3.628 -0.074 1.00 94.69 285 LYS A C 1
ATOM 2293 O O . LYS A 1 285 ? -16.059 3.663 -0.050 1.00 94.69 285 LYS A O 1
ATOM 2298 N N . LYS A 1 286 ? -18.002 4.019 -1.128 1.00 95.31 286 LYS A N 1
ATOM 2299 C CA . LYS A 1 286 ? -17.397 4.534 -2.350 1.00 95.31 286 LYS A CA 1
ATOM 2300 C C . LYS A 1 286 ? -16.471 5.715 -2.043 1.00 95.31 286 LYS A C 1
ATOM 2302 O O . LYS A 1 286 ? -16.865 6.673 -1.380 1.00 95.31 286 LYS A O 1
ATOM 2307 N N . LEU A 1 287 ? -15.253 5.648 -2.576 1.00 96.56 287 LEU A N 1
ATOM 2308 C CA . LEU A 1 287 ? -14.266 6.718 -2.469 1.00 96.56 287 LEU A CA 1
ATOM 2309 C C . LEU A 1 287 ? -14.792 8.032 -3.077 1.00 96.56 287 LEU A C 1
ATOM 2311 O O . LEU A 1 287 ? -15.484 7.998 -4.101 1.00 96.56 287 LEU A O 1
ATOM 2315 N N . PRO A 1 288 ? -14.413 9.203 -2.529 1.00 95.69 288 PRO A N 1
ATOM 2316 C CA . PRO A 1 288 ? -14.679 10.479 -3.180 1.00 95.69 288 PRO A CA 1
ATOM 2317 C C . PRO A 1 288 ? -14.159 10.476 -4.621 1.00 95.69 288 PRO A C 1
ATOM 2319 O O . PRO A 1 288 ? -13.055 10.004 -4.890 1.00 95.69 288 PRO A O 1
ATOM 2322 N N . ILE A 1 289 ? -14.909 11.059 -5.560 1.00 96.00 289 ILE A N 1
ATOM 2323 C CA . ILE A 1 289 ? -14.631 10.916 -7.002 1.00 96.00 289 ILE A CA 1
ATOM 2324 C C . ILE A 1 289 ? -13.215 11.352 -7.419 1.00 96.00 289 ILE A C 1
ATOM 2326 O O . ILE A 1 289 ? -12.635 10.802 -8.355 1.00 96.00 289 ILE A O 1
ATOM 2330 N N . LYS A 1 290 ? -12.634 12.341 -6.726 1.00 95.69 290 LYS A N 1
ATOM 2331 C CA . LYS A 1 290 ? -11.254 12.794 -6.965 1.00 95.69 290 LYS A CA 1
ATOM 2332 C C . LYS A 1 290 ? -10.232 11.741 -6.521 1.00 95.69 290 LYS A C 1
ATOM 2334 O O . LYS A 1 290 ? -9.277 11.495 -7.252 1.00 95.69 290 LYS A O 1
ATOM 2339 N N . VAL A 1 291 ? -10.464 11.097 -5.377 1.00 97.25 291 VAL A N 1
ATOM 2340 C CA . VAL A 1 291 ? -9.638 10.001 -4.852 1.00 97.25 291 VAL A CA 1
ATOM 2341 C C . VAL A 1 291 ? -9.770 8.765 -5.731 1.00 97.25 291 VAL A C 1
ATOM 2343 O O . VAL A 1 291 ? -8.762 8.217 -6.168 1.00 97.25 291 VAL A O 1
ATOM 2346 N N . GLU A 1 292 ? -11.001 8.386 -6.084 1.00 97.75 292 GLU A N 1
ATOM 2347 C CA . GLU A 1 292 ? -11.286 7.252 -6.969 1.00 97.75 292 GLU A CA 1
ATOM 2348 C C . GLU A 1 292 ? -10.505 7.362 -8.291 1.00 97.75 292 GLU A C 1
ATOM 2350 O O . GLU A 1 292 ? -9.905 6.388 -8.741 1.00 97.75 292 GLU A O 1
ATOM 2355 N N . LYS A 1 293 ? -10.441 8.560 -8.894 1.00 97.38 293 LYS A N 1
ATOM 2356 C CA . LYS A 1 293 ? -9.653 8.812 -10.115 1.00 97.38 293 LYS A CA 1
ATOM 2357 C C . LYS A 1 293 ? -8.150 8.587 -9.918 1.00 97.38 293 LYS A C 1
ATOM 2359 O O . LYS A 1 293 ? -7.512 8.018 -10.803 1.00 97.38 293 LYS A O 1
ATOM 2364 N N . MET A 1 294 ? -7.586 9.015 -8.785 1.00 97.62 294 MET A N 1
ATOM 2365 C CA . MET A 1 294 ? -6.166 8.794 -8.472 1.00 97.62 294 MET A CA 1
ATOM 2366 C C . MET A 1 294 ? -5.871 7.304 -8.285 1.00 97.62 294 MET A C 1
ATOM 2368 O O . MET A 1 294 ? -4.957 6.779 -8.917 1.00 97.62 294 MET A O 1
ATOM 2372 N N . VAL A 1 295 ? -6.698 6.607 -7.501 1.00 98.38 295 VAL A N 1
ATOM 2373 C CA . VAL A 1 295 ? -6.570 5.159 -7.276 1.00 98.38 295 VAL A CA 1
ATOM 2374 C C . VAL A 1 295 ? -6.694 4.396 -8.599 1.00 98.38 295 VAL A C 1
ATOM 2376 O O . VAL A 1 295 ? -5.844 3.569 -8.914 1.00 98.38 295 VAL A O 1
ATOM 2379 N N . LYS A 1 296 ? -7.674 4.734 -9.447 1.00 98.38 296 LYS A N 1
ATOM 2380 C CA . LYS A 1 296 ? -7.844 4.121 -10.777 1.00 98.38 296 LYS A CA 1
ATOM 2381 C C . LYS A 1 296 ? -6.638 4.305 -11.693 1.00 98.38 296 LYS A C 1
ATOM 2383 O O . LYS A 1 296 ? -6.298 3.382 -12.431 1.00 98.38 296 LYS A O 1
ATOM 2388 N N . ARG A 1 297 ? -5.986 5.472 -11.661 1.00 97.88 297 ARG A N 1
ATOM 2389 C CA . ARG A 1 297 ? -4.753 5.709 -12.428 1.00 97.88 297 ARG A CA 1
ATOM 2390 C C . ARG A 1 297 ? -3.647 4.742 -11.999 1.00 97.88 297 ARG A C 1
ATOM 2392 O O . ARG A 1 297 ? -2.994 4.162 -12.859 1.00 97.88 297 ARG A O 1
ATOM 2399 N N . LEU A 1 298 ? -3.477 4.534 -10.696 1.00 98.00 298 LEU A N 1
ATOM 2400 C CA . LEU A 1 298 ? -2.480 3.611 -10.141 1.00 98.00 298 LEU A CA 1
ATOM 2401 C C . LEU A 1 298 ? -2.830 2.149 -10.453 1.00 98.00 298 LEU A C 1
ATOM 2403 O O . LEU A 1 298 ? -1.984 1.383 -10.900 1.00 98.00 298 LEU A O 1
ATOM 2407 N N . MET A 1 299 ? -4.106 1.781 -10.353 1.00 98.62 299 MET A N 1
ATOM 2408 C CA . MET A 1 299 ? -4.603 0.467 -10.774 1.00 98.62 299 MET A CA 1
ATOM 2409 C C . MET A 1 299 ? -4.382 0.208 -12.271 1.00 98.62 299 MET A C 1
ATOM 2411 O O . MET A 1 299 ? -4.116 -0.921 -12.681 1.00 98.62 299 MET A O 1
ATOM 2415 N N . LYS A 1 300 ? -4.420 1.247 -13.115 1.00 98.50 300 LYS A N 1
ATOM 2416 C CA . LYS A 1 300 ? -4.039 1.109 -14.525 1.00 98.50 300 LYS A CA 1
ATOM 2417 C C . LYS A 1 300 ? -2.555 0.763 -14.683 1.00 98.50 300 LYS A C 1
ATOM 2419 O O . LYS A 1 300 ? -2.222 -0.031 -15.560 1.00 98.50 300 LYS A O 1
ATOM 2424 N N . ASN A 1 301 ? -1.685 1.301 -13.827 1.00 98.44 301 ASN A N 1
ATOM 2425 C CA . ASN A 1 301 ? -0.265 0.938 -13.805 1.00 98.44 301 ASN A CA 1
ATOM 2426 C C . ASN A 1 301 ? -0.079 -0.522 -13.391 1.00 98.44 301 ASN A C 1
ATOM 2428 O O . ASN A 1 301 ? 0.659 -1.235 -14.061 1.00 98.44 301 ASN A O 1
ATOM 2432 N N . HIS A 1 302 ? -0.806 -1.001 -12.376 1.00 98.62 302 HIS A N 1
ATOM 2433 C CA . HIS A 1 302 ? -0.779 -2.418 -11.994 1.00 98.62 302 HIS A CA 1
ATOM 2434 C C . HIS A 1 302 ? -1.181 -3.336 -13.157 1.00 98.62 302 HIS A C 1
ATOM 2436 O O . HIS A 1 302 ? -0.491 -4.309 -13.442 1.00 98.62 302 HIS A O 1
ATOM 2442 N N . GLN A 1 303 ? -2.242 -2.991 -13.896 1.00 98.62 303 GLN A N 1
ATOM 2443 C CA . GLN A 1 303 ? -2.645 -3.744 -15.091 1.00 98.62 303 GLN A CA 1
ATOM 2444 C C . GLN A 1 303 ? -1.569 -3.747 -16.181 1.00 98.62 303 GLN A C 1
ATOM 2446 O O . GLN A 1 303 ? -1.359 -4.764 -16.836 1.00 98.62 303 GLN A O 1
ATOM 2451 N N . LEU A 1 304 ? -0.897 -2.615 -16.403 1.00 98.75 304 LEU A N 1
ATOM 2452 C CA . LEU A 1 304 ? 0.202 -2.524 -17.365 1.00 98.75 304 LEU A CA 1
ATOM 2453 C C . LEU A 1 304 ? 1.402 -3.375 -16.928 1.00 98.75 304 LEU A C 1
ATOM 2455 O O . LEU A 1 304 ? 2.009 -4.032 -17.768 1.00 98.75 304 LEU A O 1
ATOM 2459 N N . LEU A 1 305 ? 1.709 -3.427 -15.631 1.00 98.62 305 LEU A N 1
ATOM 2460 C CA . LEU A 1 305 ? 2.765 -4.285 -15.091 1.00 98.62 305 LEU A CA 1
ATOM 2461 C C . LEU A 1 305 ? 2.410 -5.772 -15.214 1.00 98.62 305 LEU A C 1
ATOM 2463 O O . LEU A 1 305 ? 3.235 -6.534 -15.711 1.00 98.62 305 LEU A O 1
ATOM 2467 N N . MET A 1 306 ? 1.175 -6.174 -14.883 1.00 98.50 306 MET A N 1
ATOM 2468 C CA . MET A 1 306 ? 0.705 -7.548 -15.120 1.00 98.50 306 MET A CA 1
ATOM 2469 C C . MET A 1 306 ? 0.771 -7.914 -16.601 1.00 98.50 306 MET A C 1
ATOM 2471 O O . MET A 1 306 ? 1.252 -8.985 -16.954 1.00 98.50 306 MET A O 1
ATOM 2475 N N . LYS A 1 307 ? 0.374 -6.996 -17.491 1.00 98.56 307 LYS A N 1
ATOM 2476 C CA . LYS A 1 307 ? 0.492 -7.210 -18.934 1.00 98.56 307 LYS A CA 1
ATOM 2477 C C . LYS A 1 307 ? 1.949 -7.355 -19.371 1.00 98.56 307 LYS A C 1
ATOM 2479 O O . LYS A 1 307 ? 2.238 -8.200 -20.214 1.00 98.56 307 LYS A O 1
ATOM 2484 N N . SER A 1 308 ? 2.861 -6.559 -18.806 1.00 98.50 308 SER A N 1
ATOM 2485 C CA . SER A 1 308 ? 4.302 -6.690 -19.049 1.00 98.50 308 SER A CA 1
ATOM 2486 C C . SER A 1 308 ? 4.787 -8.083 -18.665 1.00 98.50 308 SER A C 1
ATOM 2488 O O . SER A 1 308 ? 5.424 -8.735 -19.481 1.00 98.50 308 SER A O 1
ATOM 2490 N N . PHE A 1 309 ? 4.401 -8.576 -17.486 1.00 98.31 309 PHE A N 1
ATOM 2491 C CA . PHE A 1 309 ? 4.727 -9.923 -17.017 1.00 98.31 309 PHE A CA 1
ATOM 2492 C C . PHE A 1 309 ? 4.172 -11.023 -17.938 1.00 98.31 309 PHE A C 1
ATOM 2494 O O . PHE A 1 309 ? 4.930 -11.853 -18.432 1.00 98.31 309 PHE A O 1
ATOM 2501 N N . GLN A 1 310 ? 2.873 -10.983 -18.244 1.00 97.56 310 GLN A N 1
ATOM 2502 C CA . GLN A 1 310 ? 2.191 -11.985 -19.076 1.00 97.56 310 GLN A CA 1
ATOM 2503 C C . GLN A 1 310 ? 2.751 -12.065 -20.501 1.00 97.56 310 GLN A C 1
ATOM 2505 O O . GLN A 1 310 ? 2.864 -13.146 -21.074 1.00 97.56 310 GLN A O 1
ATOM 2510 N N . THR A 1 311 ? 3.086 -10.913 -21.086 1.00 97.69 311 THR A N 1
ATOM 2511 C CA . THR A 1 311 ? 3.585 -10.823 -22.470 1.00 97.69 311 THR A CA 1
ATOM 2512 C C . THR A 1 311 ? 5.104 -10.821 -22.569 1.00 97.69 311 THR A C 1
ATOM 2514 O O . THR A 1 311 ? 5.624 -10.855 -23.680 1.00 97.69 311 THR A O 1
ATOM 2517 N N . LYS A 1 312 ? 5.805 -10.768 -21.429 1.00 97.62 312 LYS A N 1
ATOM 2518 C CA . LYS A 1 312 ? 7.261 -10.590 -21.327 1.00 97.62 312 LYS A CA 1
ATOM 2519 C C . LYS A 1 312 ? 7.774 -9.334 -22.048 1.00 97.62 312 LYS A C 1
ATOM 2521 O O . LYS A 1 312 ? 8.938 -9.253 -22.414 1.00 97.62 312 LYS A O 1
ATOM 2526 N N . ASP A 1 313 ? 6.917 -8.327 -22.222 1.00 97.50 313 ASP A N 1
ATOM 2527 C CA . ASP A 1 313 ? 7.232 -7.095 -22.951 1.00 97.50 313 ASP A CA 1
ATOM 2528 C C . ASP A 1 313 ? 7.392 -5.903 -21.991 1.00 97.50 313 ASP A C 1
ATOM 2530 O O . ASP A 1 313 ? 6.422 -5.391 -21.410 1.00 97.50 313 ASP A O 1
ATOM 2534 N N . LEU A 1 314 ? 8.631 -5.416 -21.851 1.00 97.94 314 LEU A N 1
ATOM 2535 C CA . LEU A 1 314 ? 8.986 -4.266 -21.005 1.00 97.94 314 LEU A CA 1
ATOM 2536 C C . LEU A 1 314 ? 8.351 -2.949 -21.470 1.00 97.94 314 LEU A C 1
ATOM 2538 O O . LEU A 1 314 ? 8.273 -1.996 -20.690 1.00 97.94 314 LEU A O 1
ATOM 2542 N N . LYS A 1 315 ? 7.828 -2.875 -22.700 1.00 97.69 315 LYS A N 1
ATOM 2543 C CA . LYS A 1 315 ? 7.081 -1.711 -23.193 1.00 97.69 315 LYS A CA 1
ATOM 2544 C C . LYS A 1 315 ? 5.917 -1.353 -22.275 1.00 97.69 315 LYS A C 1
ATOM 2546 O O . LYS A 1 315 ? 5.661 -0.167 -22.061 1.00 97.69 315 LYS A O 1
ATOM 2551 N N . TYR A 1 316 ? 5.204 -2.342 -21.734 1.00 98.62 316 TYR A N 1
ATOM 2552 C CA . TYR A 1 316 ? 4.076 -2.077 -20.839 1.00 98.62 316 TYR A CA 1
ATOM 2553 C C . TYR A 1 316 ? 4.536 -1.572 -19.468 1.00 98.62 316 TYR A C 1
ATOM 2555 O O . TYR A 1 316 ? 3.911 -0.665 -18.920 1.00 98.62 316 TYR A O 1
ATOM 2563 N N . ALA A 1 317 ? 5.668 -2.058 -18.955 1.00 98.25 317 ALA A N 1
ATOM 2564 C CA . ALA A 1 317 ? 6.276 -1.513 -17.743 1.00 98.25 317 ALA A CA 1
ATOM 2565 C C . ALA A 1 317 ? 6.732 -0.061 -17.938 1.00 98.25 317 ALA A C 1
ATOM 2567 O O . ALA A 1 317 ? 6.480 0.790 -17.085 1.00 98.25 317 ALA A O 1
ATOM 2568 N N . PHE A 1 318 ? 7.310 0.260 -19.098 1.00 98.25 318 PHE A N 1
ATOM 2569 C CA . PHE A 1 318 ? 7.638 1.641 -19.436 1.00 98.25 318 PHE A CA 1
ATOM 2570 C C . PHE A 1 318 ? 6.383 2.524 -19.542 1.00 98.25 318 PHE A C 1
ATOM 2572 O O . PHE A 1 318 ? 6.382 3.652 -19.056 1.00 98.25 318 PHE A O 1
ATOM 2579 N N . GLN A 1 319 ? 5.279 2.019 -20.105 1.00 98.00 319 GLN A N 1
ATOM 2580 C CA . GLN A 1 319 ? 3.997 2.741 -20.110 1.00 98.00 319 GLN A CA 1
ATOM 2581 C C . GLN A 1 319 ? 3.459 2.984 -18.694 1.00 98.00 319 GLN A C 1
ATOM 2583 O O . GLN A 1 319 ? 2.956 4.075 -18.424 1.00 98.00 319 GLN A O 1
ATOM 2588 N N . ALA A 1 320 ? 3.581 2.002 -17.794 1.00 98.00 320 ALA A N 1
ATOM 2589 C CA . ALA A 1 320 ? 3.214 2.163 -16.388 1.00 98.00 320 ALA A CA 1
ATOM 2590 C C . ALA A 1 320 ? 4.039 3.280 -15.733 1.00 98.00 320 ALA A C 1
ATOM 2592 O O . ALA A 1 320 ? 3.477 4.132 -15.049 1.00 98.00 320 ALA A O 1
ATOM 2593 N N . LEU A 1 321 ? 5.346 3.326 -16.016 1.00 96.94 321 LEU A N 1
ATOM 2594 C CA . LEU A 1 321 ? 6.244 4.368 -15.523 1.00 96.94 321 LEU A CA 1
ATOM 2595 C C . L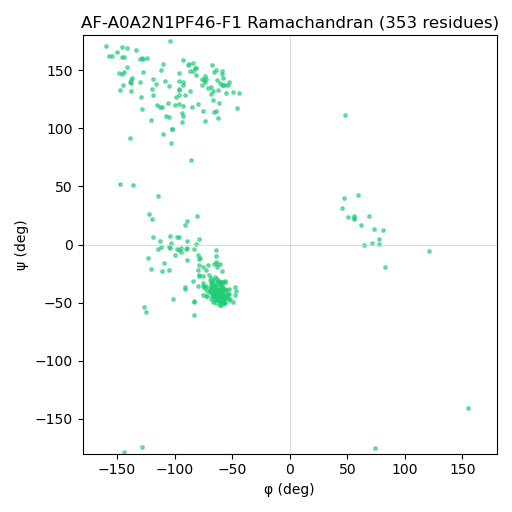EU A 1 321 ? 5.891 5.759 -16.070 1.00 96.94 321 LEU A C 1
ATOM 2597 O O . LEU A 1 321 ? 5.823 6.717 -15.308 1.00 96.94 321 LEU A O 1
ATOM 2601 N N . VAL A 1 322 ? 5.616 5.879 -17.374 1.00 96.62 322 VAL A N 1
ATOM 2602 C CA . VAL A 1 322 ? 5.161 7.138 -17.998 1.00 96.62 322 VAL A CA 1
ATOM 2603 C C . VAL A 1 322 ? 3.864 7.632 -17.353 1.00 96.62 322 VAL A C 1
ATOM 2605 O O . VAL A 1 322 ? 3.681 8.833 -17.157 1.00 96.62 322 VAL A O 1
ATOM 2608 N N . ASN A 1 323 ? 2.959 6.715 -17.005 1.00 96.69 323 ASN A N 1
ATOM 2609 C CA . ASN A 1 323 ? 1.703 7.047 -16.348 1.00 96.69 323 ASN A CA 1
ATOM 2610 C C . ASN A 1 323 ? 1.837 7.214 -14.821 1.00 96.69 323 ASN A C 1
ATOM 2612 O O . ASN A 1 323 ? 0.860 7.592 -14.174 1.00 96.69 323 ASN A O 1
ATOM 2616 N N . ASP A 1 324 ? 3.001 6.989 -14.211 1.00 97.38 324 ASP A N 1
ATOM 2617 C CA . ASP A 1 324 ? 3.203 7.143 -12.767 1.00 97.38 324 ASP A CA 1
ATOM 2618 C C . ASP A 1 324 ? 3.184 8.632 -12.338 1.00 97.38 324 ASP A C 1
ATOM 2620 O O . ASP A 1 324 ? 3.782 9.485 -13.008 1.00 97.38 324 ASP A O 1
ATOM 2624 N N . PRO A 1 325 ? 2.478 9.003 -11.249 1.00 96.31 325 PRO A N 1
ATOM 2625 C CA . PRO A 1 325 ? 2.423 10.383 -10.765 1.00 96.31 325 PRO A CA 1
ATOM 2626 C C . PRO A 1 325 ? 3.785 11.016 -10.455 1.00 96.31 325 PRO A C 1
ATOM 2628 O O . PRO A 1 325 ? 3.931 12.217 -10.676 1.00 96.31 325 PRO A O 1
ATOM 2631 N N . LEU A 1 326 ? 4.788 10.255 -10.007 1.00 95.56 326 LEU A N 1
ATOM 2632 C CA . LEU A 1 326 ? 6.121 10.794 -9.703 1.00 95.56 326 LEU A CA 1
ATOM 2633 C C . LEU A 1 326 ? 6.927 11.150 -10.950 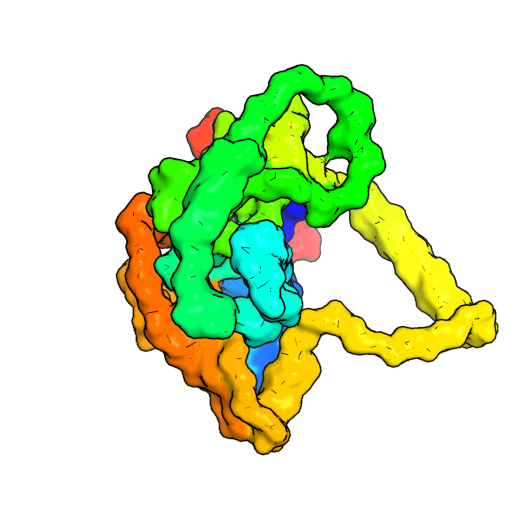1.00 95.56 326 LEU A C 1
ATOM 2635 O O . LEU A 1 326 ? 7.844 11.970 -10.885 1.00 95.56 326 LEU A O 1
ATOM 2639 N N . CYS A 1 327 ? 6.583 10.550 -12.086 1.00 94.38 327 CYS A N 1
ATOM 2640 C CA . CYS A 1 327 ? 7.310 10.725 -13.339 1.00 94.38 327 CYS A CA 1
ATOM 2641 C C . CYS A 1 327 ? 6.681 11.789 -14.249 1.00 94.38 327 CYS A C 1
ATOM 2643 O O . CYS A 1 327 ? 7.251 12.125 -15.282 1.00 94.38 327 CYS A O 1
ATOM 2645 N N . ASN A 1 328 ? 5.526 12.350 -13.873 1.00 83.06 328 ASN A N 1
ATOM 2646 C CA . ASN A 1 328 ? 4.701 13.176 -14.759 1.00 83.06 328 ASN A CA 1
ATOM 2647 C C . ASN A 1 328 ? 5.328 14.514 -15.199 1.00 83.06 328 ASN A C 1
ATOM 2649 O O . ASN A 1 328 ? 4.836 15.118 -16.147 1.00 83.06 328 ASN A O 1
ATOM 2653 N N . THR A 1 329 ? 6.374 14.994 -14.519 1.00 83.81 329 THR A N 1
ATOM 2654 C CA . THR A 1 329 ? 7.103 16.224 -14.878 1.00 83.81 329 THR A CA 1
ATOM 2655 C C . THR A 1 329 ? 8.446 15.964 -15.563 1.00 83.81 329 THR A C 1
ATOM 2657 O O . THR A 1 329 ? 9.191 16.913 -15.785 1.00 83.81 329 THR A O 1
ATOM 2660 N N . VAL A 1 330 ? 8.821 14.704 -15.791 1.00 89.62 330 VAL A N 1
ATOM 2661 C CA . VAL A 1 330 ? 10.105 14.341 -16.412 1.00 89.62 330 VAL A CA 1
ATOM 2662 C C . VAL A 1 330 ? 9.905 14.208 -17.917 1.00 89.62 330 VAL A C 1
ATOM 2664 O O . VAL A 1 330 ? 8.902 13.639 -18.353 1.00 89.62 330 VAL A O 1
ATOM 2667 N N . ASP A 1 331 ? 10.842 14.734 -18.711 1.00 93.25 331 ASP A N 1
ATOM 2668 C CA . ASP A 1 331 ? 10.783 14.587 -20.164 1.00 93.25 331 ASP A CA 1
ATOM 2669 C C . ASP A 1 331 ? 10.762 13.102 -20.558 1.00 93.25 331 ASP A C 1
ATOM 2671 O O . ASP A 1 331 ? 11.420 12.254 -19.949 1.00 93.25 331 ASP A O 1
ATOM 2675 N N . LYS A 1 332 ? 10.003 12.766 -21.604 1.00 92.88 332 LYS A N 1
ATOM 2676 C CA . LYS A 1 332 ? 9.805 11.370 -22.005 1.00 92.88 332 LYS A CA 1
ATOM 2677 C C . LYS A 1 332 ? 11.110 10.703 -22.453 1.00 92.88 332 LYS A C 1
ATOM 2679 O O . LYS A 1 332 ? 11.277 9.505 -22.213 1.00 92.88 332 LYS A O 1
ATOM 2684 N N . ASN A 1 333 ? 12.029 11.438 -23.085 1.00 94.94 333 ASN A N 1
ATOM 2685 C CA . ASN A 1 333 ? 13.319 10.888 -23.502 1.00 94.94 333 ASN A CA 1
ATOM 2686 C C . ASN A 1 333 ? 14.226 10.649 -22.293 1.00 94.94 333 ASN A C 1
ATOM 2688 O O . ASN A 1 333 ? 14.873 9.603 -22.220 1.00 94.94 333 ASN A O 1
ATOM 2692 N N . GLU A 1 334 ? 14.224 11.562 -21.318 1.00 96.50 334 GLU A N 1
ATOM 2693 C CA . GLU A 1 334 ? 14.927 11.360 -20.046 1.00 96.50 334 GLU A CA 1
ATOM 2694 C C . GLU A 1 334 ? 14.368 10.165 -19.271 1.00 96.50 334 GLU A C 1
ATOM 2696 O O . GLU A 1 334 ? 15.134 9.345 -18.764 1.00 96.50 334 GLU A O 1
ATOM 2701 N N . LEU A 1 335 ? 13.041 10.015 -19.234 1.00 96.25 335 LEU A N 1
ATOM 2702 C CA . LEU A 1 335 ? 12.387 8.893 -18.568 1.00 96.25 335 LEU A CA 1
ATOM 2703 C C . LEU A 1 335 ? 12.713 7.559 -19.251 1.00 96.25 335 LEU A C 1
ATOM 2705 O O . LEU A 1 335 ? 12.971 6.568 -18.572 1.00 96.25 335 LEU A O 1
ATOM 2709 N N . ASN A 1 336 ? 12.754 7.533 -20.586 1.00 97.44 336 ASN A N 1
ATOM 2710 C CA . ASN A 1 336 ? 13.187 6.364 -21.354 1.00 97.44 336 ASN A CA 1
ATOM 2711 C C . ASN A 1 336 ? 14.655 6.017 -21.075 1.00 97.44 336 ASN A C 1
ATOM 2713 O O . ASN A 1 336 ? 14.985 4.849 -20.880 1.00 97.44 336 ASN A O 1
ATOM 2717 N N . LYS A 1 337 ? 15.536 7.023 -21.010 1.00 97.94 337 LYS A N 1
ATOM 2718 C CA . LYS A 1 337 ? 16.947 6.824 -20.657 1.00 97.94 337 LYS A CA 1
ATOM 2719 C C . LYS A 1 337 ? 17.088 6.248 -19.248 1.00 97.94 337 LYS A C 1
ATOM 2721 O O . LYS A 1 337 ? 17.798 5.265 -19.070 1.00 97.94 337 LYS A O 1
ATOM 2726 N N . MET A 1 338 ? 16.369 6.804 -18.273 1.00 97.81 338 MET A N 1
ATOM 2727 C CA . MET A 1 338 ? 16.338 6.285 -16.905 1.00 97.81 338 MET A CA 1
ATOM 2728 C C . MET A 1 338 ? 15.841 4.840 -16.857 1.00 97.81 338 MET A C 1
ATOM 2730 O O . MET A 1 338 ? 16.465 4.011 -16.204 1.00 97.81 338 MET A O 1
ATOM 2734 N N . PHE A 1 339 ? 14.737 4.534 -17.545 1.00 98.00 339 PHE A N 1
ATOM 2735 C CA . PHE A 1 339 ? 14.168 3.189 -17.577 1.00 98.00 339 PHE A CA 1
ATOM 2736 C C . PHE A 1 339 ? 15.168 2.172 -18.133 1.00 98.00 339 PHE A C 1
ATOM 2738 O O . PHE A 1 339 ? 15.393 1.149 -17.496 1.00 98.00 339 PHE A O 1
ATOM 2745 N N . LYS A 1 340 ? 15.817 2.481 -19.264 1.00 97.62 340 LYS A N 1
ATOM 2746 C CA . LYS A 1 340 ? 16.851 1.621 -19.859 1.00 97.62 340 LYS A CA 1
ATOM 2747 C C . LYS A 1 340 ? 18.032 1.404 -18.920 1.00 97.62 340 LYS A C 1
ATOM 2749 O O . LYS A 1 340 ? 18.382 0.265 -18.665 1.00 97.62 340 LYS A O 1
ATOM 2754 N N . GLU A 1 341 ? 18.571 2.471 -18.326 1.00 97.88 341 GLU A N 1
ATOM 2755 C CA . GLU A 1 341 ? 19.675 2.347 -17.365 1.00 97.88 341 GLU A CA 1
ATOM 2756 C C . GLU A 1 341 ? 19.303 1.465 -16.162 1.00 97.88 341 GLU A C 1
ATOM 2758 O O . GLU A 1 341 ? 20.119 0.676 -15.697 1.00 97.88 341 GLU A O 1
ATOM 2763 N N . MET A 1 342 ? 18.072 1.575 -15.651 1.00 97.44 342 MET A N 1
ATOM 2764 C CA . MET A 1 342 ? 17.592 0.719 -14.562 1.00 97.44 342 MET A CA 1
ATOM 2765 C C . MET A 1 342 ? 17.420 -0.742 -14.997 1.00 97.44 342 MET A C 1
ATOM 2767 O O . MET A 1 342 ? 17.767 -1.630 -14.224 1.00 97.44 342 MET A O 1
ATOM 2771 N N . VAL A 1 343 ? 16.908 -0.992 -16.208 1.00 97.38 343 VAL A N 1
ATOM 2772 C CA . VAL A 1 343 ? 16.800 -2.344 -16.782 1.00 97.38 343 VAL A CA 1
ATOM 2773 C C . VAL A 1 343 ? 18.184 -2.957 -16.966 1.00 97.38 343 VAL A C 1
ATOM 2775 O O . VAL A 1 343 ? 18.398 -4.073 -16.511 1.00 97.38 343 VAL A O 1
ATOM 2778 N N . ASP A 1 344 ? 19.138 -2.221 -17.537 1.00 96.56 344 ASP A N 1
ATOM 2779 C CA . ASP A 1 344 ? 20.508 -2.696 -17.755 1.00 96.56 344 ASP A CA 1
ATOM 2780 C C . ASP A 1 344 ? 21.189 -3.066 -16.427 1.00 96.56 344 ASP A C 1
ATOM 2782 O O . ASP A 1 344 ? 21.804 -4.125 -16.307 1.00 96.56 344 ASP A O 1
ATOM 2786 N N . LEU A 1 345 ? 21.024 -2.229 -15.393 1.00 95.94 345 LEU A N 1
ATOM 2787 C CA . LEU A 1 345 ? 21.550 -2.493 -14.047 1.00 95.94 345 LEU A CA 1
ATOM 2788 C C . LEU A 1 345 ? 20.913 -3.717 -13.377 1.00 95.94 345 LEU A C 1
ATOM 2790 O O . LEU A 1 345 ? 21.553 -4.365 -12.551 1.00 95.94 345 LEU A O 1
ATOM 2794 N N . LEU A 1 346 ? 19.652 -4.010 -13.695 1.00 95.69 346 LEU A N 1
ATOM 2795 C CA . LEU A 1 346 ? 18.876 -5.096 -13.095 1.00 95.69 346 LEU A CA 1
ATOM 2796 C C . LEU A 1 346 ? 18.744 -6.310 -14.016 1.00 95.69 346 LEU A C 1
ATOM 2798 O O . LEU A 1 346 ? 18.033 -7.248 -13.663 1.00 95.69 346 LEU A O 1
ATOM 2802 N N . ASN A 1 347 ? 19.443 -6.324 -15.153 1.00 93.69 347 ASN A N 1
ATOM 2803 C CA . ASN A 1 347 ? 19.369 -7.373 -16.165 1.00 93.69 347 ASN A CA 1
ATOM 2804 C C . ASN A 1 347 ? 19.473 -8.801 -15.581 1.00 93.69 347 ASN A C 1
ATOM 2806 O O . ASN A 1 347 ? 18.613 -9.613 -15.914 1.00 93.69 347 ASN A O 1
ATOM 2810 N N . PRO A 1 348 ? 20.388 -9.105 -14.627 1.00 93.81 348 PRO A N 1
ATOM 2811 C CA . PRO A 1 348 ? 20.483 -10.439 -14.011 1.00 93.81 348 PRO A CA 1
ATOM 2812 C C . PRO A 1 348 ? 19.255 -10.881 -13.197 1.00 93.81 348 PRO A C 1
ATOM 2814 O O . PRO A 1 348 ? 19.196 -12.009 -12.720 1.00 93.81 348 PRO A O 1
ATOM 2817 N N . HIS A 1 349 ? 18.307 -9.977 -12.951 1.00 94.94 349 HIS A N 1
ATOM 2818 C CA . HIS A 1 349 ? 17.073 -10.233 -12.208 1.00 94.94 349 HIS A CA 1
ATOM 2819 C C . HIS A 1 349 ? 15.823 -10.140 -13.096 1.00 94.94 349 HIS A C 1
ATOM 2821 O O . HIS A 1 349 ? 14.706 -10.258 -12.592 1.00 94.94 349 HIS A O 1
ATOM 2827 N N . LEU A 1 350 ? 15.995 -9.908 -14.402 1.00 95.19 350 LEU A N 1
ATOM 2828 C CA . LEU A 1 350 ? 14.920 -9.687 -15.372 1.00 95.19 350 LEU A CA 1
ATOM 2829 C C . LEU A 1 350 ? 14.914 -10.742 -16.489 1.00 95.19 350 LEU A C 1
ATOM 2831 O O . LEU A 1 350 ? 14.322 -10.516 -17.542 1.00 95.19 350 LEU A O 1
ATOM 2835 N N . ASP A 1 351 ? 15.515 -11.911 -16.253 1.00 88.19 351 ASP A N 1
ATOM 2836 C CA . ASP A 1 351 ? 15.750 -12.966 -17.249 1.00 88.19 351 ASP A CA 1
ATOM 2837 C C . ASP A 1 351 ? 14.535 -13.322 -18.116 1.00 88.19 351 ASP A C 1
ATOM 2839 O O . ASP A 1 351 ? 14.686 -13.617 -19.300 1.00 88.19 351 ASP A O 1
ATOM 2843 N N . ILE A 1 352 ? 13.321 -13.304 -17.557 1.00 92.88 352 ILE A N 1
ATOM 2844 C CA . ILE A 1 352 ? 12.113 -13.674 -18.308 1.00 92.88 352 ILE A CA 1
ATOM 2845 C C . ILE A 1 352 ? 11.707 -12.643 -19.372 1.00 92.88 352 ILE A C 1
ATOM 2847 O O . ILE A 1 352 ? 10.909 -12.982 -20.238 1.00 92.88 352 ILE A O 1
ATOM 2851 N N . TYR A 1 353 ? 12.215 -11.410 -19.282 1.00 91.12 353 TYR A N 1
ATOM 2852 C CA . TYR A 1 353 ? 11.907 -10.291 -20.180 1.00 91.12 353 TYR A CA 1
ATOM 2853 C C . TYR A 1 353 ? 12.989 -10.067 -21.244 1.00 91.12 353 TYR A C 1
ATOM 2855 O O . TYR A 1 353 ? 12.813 -9.241 -22.135 1.00 91.12 353 TYR A O 1
ATOM 2863 N N . MET A 1 354 ? 14.125 -10.754 -21.111 1.00 84.00 354 MET A N 1
ATOM 2864 C CA . MET A 1 354 ? 15.310 -10.578 -21.958 1.00 84.00 354 MET A CA 1
ATOM 2865 C C . MET A 1 354 ? 15.482 -11.713 -22.976 1.00 84.00 354 MET A C 1
ATOM 2867 O O . MET A 1 354 ? 16.418 -11.688 -23.774 1.00 84.00 354 MET A O 1
ATOM 2871 N N . ARG A 1 355 ? 14.588 -12.704 -22.928 1.00 66.94 355 ARG A N 1
ATOM 2872 C CA . ARG A 1 355 ? 14.465 -13.816 -23.876 1.00 66.94 355 ARG A CA 1
ATOM 2873 C C . ARG A 1 355 ? 13.326 -13.526 -24.835 1.00 66.94 355 ARG A C 1
ATOM 2875 O O . ARG A 1 355 ? 13.520 -13.779 -26.041 1.00 66.94 355 ARG A O 1
#

Nearest PDB structures (foldseek):
  3fef-assembly1_A  TM=9.446E-01  e=2.295E-34  Bacillus subtilis
  6vc6-assembly1_A  TM=8.188E-01  e=3.414E-14  Merdibacter massiliensis
  6dux-assembly1_A  TM=8.278E-01  e=1.948E-13  Klebsiella pneumoniae
  6vc6-assembly3_C  TM=8.088E-01  e=1.053E-13  Merdibacter massiliensis
  6wbt-assembly1_C  TM=7.783E-01  e=5.698E-14  metagenomes